Protein AF-A0A378ME51-F1 (afdb_monomer)

Structure (mmCIF, N/CA/C/O backbone):
data_AF-A0A378ME51-F1
#
_entry.id   AF-A0A378ME51-F1
#
loop_
_atom_site.group_PDB
_atom_site.id
_atom_site.type_symbol
_atom_site.label_atom_id
_atom_site.label_alt_id
_atom_site.label_comp_id
_atom_site.label_asym_id
_atom_site.label_entity_id
_atom_site.label_seq_id
_atom_site.pdbx_PDB_ins_code
_atom_site.Cartn_x
_atom_site.Cartn_y
_atom_site.Cartn_z
_atom_site.occupancy
_atom_site.B_iso_or_equiv
_atom_site.auth_seq_id
_atom_site.auth_comp_id
_atom_site.auth_asym_id
_atom_site.auth_atom_id
_atom_site.pdbx_PDB_model_num
ATOM 1 N N . MET A 1 1 ? -15.180 2.556 -12.980 1.00 57.97 1 MET A N 1
ATOM 2 C CA . MET A 1 1 ? -14.544 1.246 -13.267 1.00 57.97 1 MET A CA 1
ATOM 3 C C . MET A 1 1 ? -14.976 0.154 -12.294 1.00 57.97 1 MET A C 1
ATOM 5 O O . MET A 1 1 ? -15.467 -0.864 -12.759 1.00 57.97 1 MET A O 1
ATOM 9 N N . LEU A 1 2 ? -14.910 0.365 -10.973 1.00 59.41 2 LEU A N 1
ATOM 10 C CA . LEU A 1 2 ? -15.306 -0.658 -9.986 1.00 59.41 2 LEU A CA 1
ATOM 11 C C . LEU A 1 2 ? -16.756 -1.167 -10.124 1.00 59.41 2 LEU A C 1
ATOM 13 O O . LEU A 1 2 ? -16.986 -2.357 -9.970 1.00 59.41 2 LEU A O 1
ATOM 17 N N . ILE A 1 3 ? -17.721 -0.312 -10.481 1.00 62.47 3 ILE A N 1
ATOM 18 C CA . ILE A 1 3 ? -19.149 -0.691 -10.575 1.00 62.47 3 ILE A CA 1
ATOM 19 C C . ILE A 1 3 ? -19.413 -1.730 -11.686 1.00 62.47 3 ILE A C 1
ATOM 21 O O . ILE A 1 3 ? -20.274 -2.590 -11.528 1.00 62.47 3 ILE A O 1
ATOM 25 N N . GLY A 1 4 ? -18.655 -1.684 -12.789 1.00 65.50 4 GLY A N 1
ATOM 26 C CA . GLY A 1 4 ? -18.768 -2.667 -13.874 1.00 65.50 4 GLY A CA 1
ATOM 27 C C . GLY A 1 4 ? -18.134 -4.010 -13.510 1.00 65.50 4 GLY A C 1
ATOM 28 O O . GLY A 1 4 ? -18.732 -5.058 -13.731 1.00 65.50 4 GLY A O 1
ATOM 29 N N . PHE A 1 5 ? -16.963 -3.975 -12.868 1.00 65.06 5 PHE A N 1
ATOM 30 C CA . PHE A 1 5 ? -16.269 -5.183 -12.413 1.00 65.06 5 PHE A CA 1
ATOM 31 C C . PHE A 1 5 ? -16.963 -5.856 -11.226 1.00 65.06 5 PHE A C 1
ATOM 33 O O . PHE A 1 5 ? -16.914 -7.074 -11.124 1.00 65.06 5 PHE A O 1
ATOM 40 N N . ALA A 1 6 ? -17.681 -5.107 -10.385 1.00 62.84 6 ALA A N 1
ATOM 41 C CA . ALA A 1 6 ? -18.424 -5.655 -9.250 1.00 62.84 6 ALA A CA 1
ATOM 42 C C . ALA A 1 6 ? -19.514 -6.669 -9.650 1.00 62.84 6 ALA A C 1
ATOM 44 O O . ALA A 1 6 ? -19.909 -7.486 -8.823 1.00 62.84 6 ALA A O 1
ATOM 45 N N . LYS A 1 7 ? -19.992 -6.636 -10.903 1.00 70.50 7 LYS A N 1
ATOM 46 C CA . LYS A 1 7 ? -20.954 -7.614 -11.441 1.00 70.50 7 LYS A CA 1
ATOM 47 C C . LYS A 1 7 ? -20.296 -8.888 -11.984 1.00 70.50 7 LYS A C 1
ATOM 49 O O . LYS A 1 7 ? -20.989 -9.871 -12.220 1.00 70.50 7 LYS A O 1
ATOM 54 N N . LEU A 1 8 ? -18.980 -8.877 -12.197 1.00 75.69 8 LEU A N 1
ATOM 55 C CA . LEU A 1 8 ? -18.221 -10.025 -12.687 1.00 75.69 8 LEU A CA 1
ATOM 56 C C . LEU A 1 8 ? -17.714 -10.864 -11.510 1.00 75.69 8 LEU A C 1
ATOM 58 O O . LEU A 1 8 ? -17.431 -10.349 -10.425 1.00 75.69 8 LEU A O 1
ATOM 62 N N . SER A 1 9 ? -17.570 -12.174 -11.717 1.00 77.25 9 SER A N 1
ATOM 63 C CA . SER A 1 9 ? -16.944 -13.039 -10.716 1.00 77.25 9 SER A CA 1
ATOM 64 C C . SER A 1 9 ? -15.434 -12.777 -10.662 1.00 77.25 9 SER A C 1
ATOM 66 O O . SER A 1 9 ? -14.800 -12.482 -11.681 1.00 77.25 9 SER A O 1
ATOM 68 N N . ALA A 1 10 ? -14.837 -12.911 -9.472 1.00 78.31 10 ALA A N 1
ATOM 69 C CA . ALA A 1 10 ? -13.418 -12.620 -9.238 1.00 78.31 10 ALA A CA 1
ATOM 70 C C . ALA A 1 10 ? -12.471 -13.358 -10.209 1.00 78.31 10 ALA A C 1
ATOM 72 O O . ALA A 1 10 ? -11.416 -12.833 -10.561 1.00 78.31 10 ALA A O 1
ATOM 73 N N . ARG A 1 11 ? -12.882 -14.544 -10.686 1.00 81.12 11 ARG A N 1
ATOM 74 C CA . ARG A 1 11 ? -12.129 -15.387 -11.629 1.00 81.12 11 ARG A CA 1
ATOM 75 C C . ARG A 1 11 ? -11.917 -14.732 -12.996 1.00 81.12 11 ARG A C 1
ATOM 77 O O . ARG A 1 11 ? -10.876 -14.957 -13.596 1.00 81.12 11 ARG A O 1
ATOM 84 N N . TYR A 1 12 ? -12.861 -13.914 -13.463 1.00 82.25 12 TYR A N 1
ATOM 85 C CA . TYR A 1 12 ? -12.736 -13.174 -14.727 1.00 82.25 12 TYR A CA 1
ATOM 86 C C . TYR A 1 12 ? -12.297 -11.727 -14.495 1.00 82.25 12 TYR A C 1
ATOM 88 O O . TYR A 1 12 ? -11.511 -11.176 -15.260 1.00 82.25 12 TYR A O 1
ATOM 96 N N . ALA A 1 13 ? -12.754 -11.124 -13.399 1.00 83.75 13 ALA A N 1
ATOM 97 C CA . ALA A 1 13 ? -12.474 -9.736 -13.063 1.00 83.75 13 ALA A CA 1
ATOM 98 C C . ALA A 1 13 ? -10.968 -9.472 -12.830 1.00 83.75 13 ALA A C 1
ATOM 100 O O . ALA A 1 13 ? -10.444 -8.463 -13.301 1.00 83.75 13 ALA A O 1
ATOM 101 N N . MET A 1 14 ? -10.258 -10.390 -12.157 1.00 85.31 14 MET A N 1
ATOM 102 C CA . MET A 1 14 ? -8.828 -10.236 -11.849 1.00 85.31 14 MET A CA 1
ATOM 103 C C . MET A 1 14 ? -7.908 -10.332 -13.077 1.00 85.31 14 MET A C 1
ATOM 105 O O . MET A 1 14 ? -7.101 -9.417 -13.253 1.00 85.31 14 MET A O 1
ATOM 109 N N . PRO A 1 15 ? -8.011 -11.353 -13.955 1.00 86.12 15 PRO A N 1
ATOM 110 C CA . PRO A 1 15 ? -7.203 -11.404 -15.174 1.00 86.12 15 PRO A CA 1
ATOM 111 C C . PRO A 1 15 ? -7.397 -10.174 -16.060 1.00 86.12 15 PRO A C 1
ATOM 113 O O . PRO A 1 15 ? -6.420 -9.592 -16.522 1.00 86.12 15 PRO A O 1
ATOM 116 N N . ILE A 1 16 ? -8.642 -9.721 -16.231 1.00 84.12 16 ILE A N 1
ATOM 117 C CA . ILE A 1 16 ? -8.943 -8.530 -17.032 1.00 84.12 16 ILE A CA 1
ATOM 118 C C . ILE A 1 16 ? -8.293 -7.286 -16.409 1.00 84.12 16 ILE A C 1
ATOM 120 O O . ILE A 1 16 ? -7.682 -6.495 -17.124 1.00 84.12 16 ILE A O 1
ATOM 124 N N . ALA A 1 17 ? -8.362 -7.118 -15.084 1.00 84.31 17 ALA A N 1
ATOM 125 C CA . ALA A 1 17 ? -7.703 -6.004 -14.404 1.00 84.31 17 ALA A CA 1
ATOM 126 C C . ALA A 1 17 ? -6.177 -6.025 -14.601 1.00 84.31 17 ALA A C 1
ATOM 128 O O . ALA A 1 17 ? -5.580 -4.976 -14.843 1.00 84.31 17 ALA A O 1
ATOM 129 N N . ILE A 1 18 ? -5.550 -7.205 -14.528 1.00 85.12 18 ILE A N 1
ATOM 130 C CA . ILE A 1 18 ? -4.108 -7.367 -14.764 1.00 85.12 18 ILE A CA 1
ATOM 131 C C . ILE A 1 18 ? -3.762 -6.982 -16.202 1.00 85.12 18 ILE A C 1
ATOM 133 O O . ILE A 1 18 ? -2.845 -6.192 -16.404 1.00 85.12 18 ILE A O 1
ATOM 137 N N . VAL A 1 19 ? -4.516 -7.469 -17.192 1.00 85.75 19 VAL A N 1
ATOM 138 C CA . VAL A 1 19 ? -4.307 -7.117 -18.606 1.00 85.75 19 VAL A CA 1
ATOM 139 C C . VAL A 1 19 ? -4.421 -5.607 -18.813 1.00 85.75 19 VAL A C 1
ATOM 141 O O . VAL A 1 19 ? -3.551 -5.019 -19.448 1.00 85.75 19 VAL A O 1
ATOM 144 N N . ILE A 1 20 ? -5.422 -4.955 -18.215 1.00 84.00 20 ILE A N 1
ATOM 145 C CA . ILE A 1 20 ? -5.571 -3.493 -18.272 1.00 84.00 20 ILE A CA 1
ATOM 146 C C . ILE A 1 20 ? -4.335 -2.787 -17.691 1.00 84.00 20 ILE A C 1
ATOM 148 O O . ILE A 1 20 ? -3.822 -1.855 -18.307 1.00 84.00 20 ILE A O 1
ATOM 152 N N . GLY A 1 21 ? -3.826 -3.237 -16.540 1.00 80.62 21 GLY A N 1
ATOM 153 C CA . GLY A 1 21 ? -2.619 -2.677 -15.923 1.00 80.62 21 GLY A CA 1
ATOM 154 C C . GLY A 1 21 ? -1.348 -2.890 -16.756 1.00 80.62 21 GLY A C 1
ATOM 155 O O . GLY A 1 21 ? -0.506 -1.996 -16.838 1.00 80.62 21 GLY A O 1
ATOM 156 N N . LEU A 1 22 ? -1.223 -4.040 -17.425 1.00 81.62 22 LEU A N 1
ATOM 157 C CA . LEU A 1 22 ? -0.107 -4.336 -18.328 1.00 81.62 22 LEU A CA 1
ATOM 158 C C . LEU A 1 22 ? -0.145 -3.457 -19.580 1.00 81.62 22 LEU A C 1
ATOM 160 O O . LEU A 1 22 ? 0.875 -2.870 -19.940 1.00 81.62 22 LEU A O 1
ATOM 164 N N . VAL A 1 23 ? -1.321 -3.338 -20.201 1.00 80.62 23 VAL A N 1
ATOM 165 C CA . VAL A 1 23 ? -1.552 -2.532 -21.407 1.00 80.62 23 VAL A CA 1
ATOM 166 C C . VAL A 1 23 ? -1.363 -1.040 -21.114 1.00 80.62 23 VAL A C 1
ATOM 168 O O . VAL A 1 23 ? -0.769 -0.331 -21.924 1.00 80.62 23 VAL A O 1
ATOM 171 N N . ALA A 1 24 ? -1.751 -0.570 -19.923 1.00 75.69 24 ALA A N 1
ATOM 172 C CA . ALA A 1 24 ? -1.520 0.808 -19.486 1.00 75.69 24 ALA A CA 1
ATOM 173 C C . ALA A 1 24 ? -0.034 1.221 -19.536 1.00 75.69 24 ALA A C 1
ATOM 175 O O . ALA A 1 24 ? 0.270 2.378 -19.813 1.00 75.69 24 ALA A O 1
ATOM 176 N N . GLY A 1 25 ? 0.895 0.278 -19.330 1.00 69.25 25 GLY A N 1
ATOM 177 C CA . GLY A 1 25 ? 2.338 0.533 -19.382 1.00 69.25 25 GLY A CA 1
ATOM 178 C C . GLY A 1 25 ? 2.915 0.779 -20.784 1.00 69.25 25 GLY A C 1
ATOM 179 O O . GLY A 1 25 ? 4.055 1.236 -20.886 1.00 69.25 25 GLY A O 1
ATOM 180 N N . TYR A 1 26 ? 2.154 0.503 -21.849 1.00 71.25 26 TYR A N 1
ATOM 181 C CA . TYR A 1 26 ? 2.555 0.766 -23.238 1.00 71.25 26 TYR A CA 1
ATOM 182 C C . TYR A 1 26 ? 2.154 2.158 -23.738 1.00 71.25 26 TYR A C 1
ATOM 184 O O . TYR A 1 26 ? 2.680 2.615 -24.754 1.00 71.25 26 TYR A O 1
ATOM 192 N N . PHE A 1 27 ? 1.235 2.839 -23.051 1.00 69.25 27 PHE A N 1
ATOM 193 C CA . PHE A 1 27 ? 0.773 4.159 -23.464 1.00 69.25 27 PHE A CA 1
ATOM 194 C C . PHE A 1 27 ? 1.738 5.247 -22.991 1.00 69.25 27 PHE A C 1
ATOM 196 O O . PHE A 1 27 ? 1.713 5.671 -21.837 1.00 69.25 27 PHE A O 1
ATOM 203 N N . ASN A 1 28 ? 2.562 5.734 -23.920 1.00 57.66 28 ASN A N 1
ATOM 204 C CA . ASN A 1 28 ? 3.527 6.807 -23.672 1.00 57.66 28 ASN A CA 1
ATOM 205 C C . ASN A 1 28 ? 2.869 8.188 -23.471 1.00 57.66 28 ASN A C 1
ATOM 207 O O . ASN A 1 28 ? 3.489 9.076 -22.903 1.00 57.66 28 ASN A O 1
ATOM 211 N N . GLN A 1 29 ? 1.614 8.389 -23.902 1.00 52.59 29 GLN A N 1
ATOM 212 C CA . GLN A 1 29 ? 0.910 9.676 -23.756 1.00 52.59 29 GLN A CA 1
ATOM 213 C C . GLN A 1 29 ? 0.281 9.911 -22.366 1.00 52.59 29 GLN A C 1
ATOM 215 O O . GLN A 1 29 ? -0.320 10.958 -22.142 1.00 52.59 29 GLN A O 1
ATOM 220 N N . ILE A 1 30 ? 0.405 8.967 -21.424 1.00 52.28 30 ILE A N 1
ATOM 221 C CA . ILE A 1 30 ? -0.129 9.083 -20.052 1.00 52.28 30 ILE A CA 1
ATOM 222 C C . ILE A 1 30 ? 1.008 9.396 -19.064 1.00 52.28 30 ILE A C 1
ATOM 224 O O . ILE A 1 30 ? 1.033 8.909 -17.931 1.00 52.28 30 ILE A O 1
ATOM 228 N N . ASP A 1 31 ? 1.985 10.196 -19.486 1.00 48.25 31 ASP A N 1
ATOM 229 C CA . ASP A 1 31 ? 2.989 10.726 -18.569 1.00 48.25 31 ASP A CA 1
ATOM 230 C C . ASP A 1 31 ? 2.366 11.863 -17.749 1.00 48.25 31 ASP A C 1
ATOM 232 O O . ASP A 1 31 ? 2.018 12.927 -18.256 1.00 48.25 31 ASP A O 1
ATOM 236 N N . GLY A 1 32 ? 2.167 11.611 -16.452 1.00 53.41 32 GLY A N 1
ATOM 237 C CA . GLY A 1 32 ? 1.839 12.628 -15.445 1.00 53.41 32 GLY A CA 1
ATOM 238 C C . GLY A 1 32 ? 0.444 13.267 -15.514 1.00 53.41 32 GLY A C 1
ATOM 239 O O . GLY A 1 32 ? -0.021 13.769 -14.490 1.00 53.41 32 GLY A O 1
ATOM 240 N N . TYR A 1 33 ? -0.264 13.213 -16.646 1.00 49.09 33 TYR A N 1
ATOM 241 C CA . TYR A 1 33 ? -1.596 13.806 -16.778 1.00 49.09 33 TYR A CA 1
ATOM 242 C C . TYR A 1 33 ? -2.609 13.017 -15.925 1.00 49.09 33 TYR A C 1
ATOM 244 O O . TYR A 1 33 ? -2.897 11.843 -16.171 1.00 49.09 33 TYR A O 1
ATOM 252 N N . LEU A 1 34 ? -3.096 13.649 -14.851 1.00 52.53 34 LEU A N 1
ATOM 253 C CA . LEU A 1 34 ? -4.093 13.125 -13.900 1.00 52.53 34 LEU A CA 1
ATOM 254 C C . LEU A 1 34 ? -3.718 11.837 -13.131 1.00 52.53 34 LEU A C 1
ATOM 256 O O . LEU A 1 34 ? -4.582 11.235 -12.499 1.00 52.53 34 LEU A O 1
ATOM 260 N N . SER A 1 35 ? -2.450 11.399 -13.127 1.00 63.34 35 SER A N 1
ATOM 261 C CA . SER A 1 35 ? -2.029 10.125 -12.496 1.00 63.34 35 SER A CA 1
ATOM 262 C C . SER A 1 35 ? -2.815 8.886 -12.977 1.00 63.34 35 SER A C 1
ATOM 264 O O . SER A 1 35 ? -2.848 7.870 -12.283 1.00 63.34 35 SER A O 1
ATOM 266 N N . LEU A 1 36 ? -3.416 8.937 -14.172 1.00 65.75 36 LEU A N 1
ATOM 267 C CA . LEU A 1 36 ? -4.279 7.867 -14.690 1.00 65.75 36 LEU A CA 1
ATOM 268 C C . LEU A 1 36 ? -3.531 6.545 -14.875 1.00 65.75 36 LEU A C 1
ATOM 270 O O . LEU A 1 36 ? -4.057 5.491 -14.522 1.00 65.75 36 LEU A O 1
ATOM 274 N N . SER A 1 37 ? -2.280 6.604 -15.344 1.00 69.56 37 SER A N 1
ATOM 275 C CA . SER A 1 37 ? -1.406 5.429 -15.474 1.00 69.56 37 SER A CA 1
ATOM 276 C C . SER A 1 37 ? -1.314 4.660 -14.149 1.00 69.56 37 SER A C 1
ATOM 278 O O . SER A 1 37 ? -1.564 3.455 -14.092 1.00 69.56 37 SER A O 1
ATOM 280 N N . ARG A 1 38 ? -1.132 5.388 -13.039 1.00 73.62 38 ARG A N 1
ATOM 281 C CA . ARG A 1 38 ? -1.097 4.820 -11.688 1.00 73.62 38 ARG A CA 1
ATOM 282 C C . ARG A 1 38 ? -2.422 4.145 -11.326 1.00 73.62 38 ARG A C 1
ATOM 284 O O . ARG A 1 38 ? -2.422 3.047 -10.778 1.00 73.62 38 ARG A O 1
ATOM 291 N N . THR A 1 39 ? -3.555 4.769 -11.642 1.00 79.25 39 THR A N 1
ATOM 292 C CA . THR A 1 39 ? -4.877 4.198 -11.354 1.00 79.25 39 THR A CA 1
ATOM 293 C C . THR A 1 39 ? -5.070 2.846 -12.032 1.00 79.25 39 THR A C 1
ATOM 295 O O . THR A 1 39 ? -5.525 1.914 -11.376 1.00 79.25 39 THR A O 1
ATOM 298 N N . PHE A 1 40 ? -4.687 2.712 -13.304 1.00 81.06 40 PHE A N 1
ATOM 299 C CA . PHE A 1 40 ? -4.797 1.450 -14.040 1.00 81.06 40 PHE A CA 1
ATOM 300 C C . PHE A 1 40 ? -3.816 0.392 -13.544 1.00 81.06 40 PHE A C 1
ATOM 302 O O . PHE A 1 40 ? -4.213 -0.748 -13.310 1.00 81.06 40 PHE A O 1
ATOM 309 N N . VAL A 1 41 ? -2.556 0.772 -13.319 1.00 80.31 41 VAL A N 1
ATOM 310 C CA . VAL A 1 41 ? -1.517 -0.152 -12.846 1.00 80.31 41 VAL A CA 1
ATOM 311 C C . VAL A 1 41 ? -1.847 -0.700 -11.458 1.00 80.31 41 VAL A C 1
ATOM 313 O O . VAL A 1 41 ? -1.593 -1.875 -11.198 1.00 80.31 41 VAL A O 1
ATOM 316 N N . PHE A 1 42 ? -2.442 0.102 -10.570 1.00 83.19 42 PHE A N 1
ATOM 317 C CA . PHE A 1 42 ? -2.820 -0.357 -9.231 1.00 83.19 42 PHE A CA 1
ATOM 318 C C . PHE A 1 42 ? -4.254 -0.902 -9.131 1.00 83.19 42 PHE A C 1
ATOM 320 O O . PHE A 1 42 ? -4.622 -1.465 -8.098 1.00 83.19 42 PHE A O 1
ATOM 327 N N . PHE A 1 43 ? -5.060 -0.801 -10.193 1.00 84.69 43 PHE A N 1
ATOM 328 C CA . PHE A 1 43 ? -6.442 -1.290 -10.222 1.00 84.69 43 PHE A CA 1
ATOM 329 C C . PHE A 1 43 ? -6.604 -2.761 -9.788 1.00 84.69 43 PHE A C 1
ATOM 331 O O . PHE A 1 43 ? -7.512 -3.024 -8.992 1.00 84.69 43 PHE A O 1
ATOM 338 N N . PRO A 1 44 ? -5.733 -3.712 -10.197 1.00 85.31 44 PRO A N 1
ATOM 339 C CA . PRO A 1 44 ? -5.824 -5.103 -9.747 1.00 85.31 44 PRO A CA 1
ATOM 340 C C . PRO A 1 44 ? -5.772 -5.251 -8.224 1.00 85.31 44 PRO A C 1
ATOM 342 O O . PRO A 1 44 ? -6.473 -6.088 -7.665 1.00 85.31 44 PRO A O 1
ATOM 345 N N . PHE A 1 45 ? -4.988 -4.418 -7.532 1.00 87.38 45 PHE A N 1
ATOM 346 C CA . PHE A 1 45 ? -4.881 -4.464 -6.072 1.00 87.38 45 PHE A CA 1
ATOM 347 C C . PHE A 1 45 ? -6.137 -3.923 -5.391 1.00 87.38 45 PHE A C 1
ATOM 349 O O . PHE A 1 45 ? -6.612 -4.514 -4.422 1.00 87.38 45 PHE A O 1
ATOM 356 N N . PHE A 1 46 ? -6.712 -2.835 -5.915 1.00 85.19 46 PHE A N 1
ATOM 357 C CA . PHE A 1 46 ? -7.987 -2.310 -5.420 1.00 85.19 46 PHE A CA 1
ATOM 358 C C . PHE A 1 46 ? -9.114 -3.329 -5.594 1.00 85.19 46 PHE A C 1
ATOM 360 O O . PHE A 1 46 ? -9.921 -3.528 -4.686 1.00 85.19 46 PHE A O 1
ATOM 367 N N . LEU A 1 47 ? -9.145 -4.002 -6.744 1.00 85.56 47 LEU A N 1
ATOM 368 C CA . LEU A 1 47 ? -10.142 -5.019 -7.044 1.00 85.56 47 LEU A CA 1
ATOM 369 C C . LEU A 1 47 ? -9.951 -6.281 -6.191 1.00 85.56 47 LEU A C 1
ATOM 371 O O . LEU A 1 47 ? -10.924 -6.806 -5.653 1.00 85.56 47 LEU A O 1
ATOM 375 N N . ALA A 1 48 ? -8.711 -6.729 -5.988 1.00 87.06 48 ALA A N 1
ATOM 376 C CA . ALA A 1 48 ? -8.411 -7.820 -5.065 1.00 87.06 48 ALA A CA 1
ATOM 377 C C . ALA A 1 48 ? -8.872 -7.483 -3.639 1.00 87.06 48 ALA A C 1
ATOM 379 O O . ALA A 1 48 ? -9.545 -8.289 -3.001 1.00 87.06 48 ALA A O 1
ATOM 380 N N . GLY A 1 49 ? -8.596 -6.261 -3.171 1.00 84.75 49 GLY A N 1
ATOM 381 C CA . GLY A 1 49 ? -9.093 -5.744 -1.894 1.00 84.75 49 GLY A CA 1
ATOM 382 C C . GLY A 1 49 ? -10.619 -5.758 -1.773 1.00 84.75 49 GLY A C 1
ATOM 383 O O . GLY A 1 49 ? -11.136 -6.052 -0.699 1.00 84.75 49 GLY A O 1
ATOM 384 N N . PHE A 1 50 ? -11.339 -5.492 -2.866 1.00 84.94 50 PHE A N 1
ATOM 385 C CA . PHE A 1 50 ? -12.804 -5.524 -2.906 1.00 84.94 50 PHE A CA 1
ATOM 386 C C . PHE A 1 50 ? -13.380 -6.942 -2.756 1.00 84.94 50 PHE A C 1
ATOM 388 O O . PHE A 1 50 ? -14.380 -7.122 -2.064 1.00 84.94 50 PHE A O 1
ATOM 395 N N . TYR A 1 51 ? -12.750 -7.954 -3.361 1.00 85.31 51 TYR A N 1
ATOM 396 C CA . TYR A 1 51 ? -13.197 -9.350 -3.248 1.00 85.31 51 TYR A CA 1
ATOM 397 C C . TYR A 1 51 ? -12.716 -10.060 -1.971 1.00 85.31 51 TYR A C 1
ATOM 399 O O . TYR A 1 51 ? -13.241 -11.123 -1.628 1.00 85.31 51 TYR A O 1
ATOM 407 N N . LEU A 1 52 ? -11.735 -9.506 -1.252 1.00 84.94 52 LEU A N 1
ATOM 408 C CA . LEU A 1 52 ? -11.231 -10.091 -0.011 1.00 84.94 52 LEU A CA 1
ATOM 409 C C . LEU A 1 52 ? -12.296 -10.061 1.095 1.00 84.94 52 LEU A C 1
ATOM 411 O O . LEU A 1 52 ? -12.652 -9.022 1.647 1.00 84.94 52 LEU A O 1
ATOM 415 N N . THR A 1 53 ? -12.766 -11.246 1.478 1.00 83.62 53 THR A N 1
ATOM 416 C CA . THR A 1 53 ? -13.686 -11.426 2.612 1.00 83.62 53 THR A CA 1
ATOM 417 C C . THR A 1 53 ? -12.944 -11.695 3.926 1.00 83.62 53 THR A C 1
ATOM 419 O O . THR A 1 53 ? -11.781 -12.102 3.940 1.00 83.62 53 THR A O 1
ATOM 422 N N . LYS A 1 54 ? -13.642 -11.545 5.063 1.00 81.25 54 LYS A N 1
ATOM 423 C CA . LYS A 1 54 ? -13.097 -11.818 6.411 1.00 81.25 54 LYS A CA 1
ATOM 424 C C . LYS A 1 54 ? -12.481 -13.216 6.560 1.00 81.25 54 LYS A C 1
ATOM 426 O O . LYS A 1 54 ? -11.536 -13.362 7.328 1.00 81.25 54 LYS A O 1
ATOM 431 N N . GLN A 1 55 ? -12.994 -14.217 5.842 1.00 83.44 55 GLN A N 1
ATOM 432 C CA . GLN A 1 55 ? -12.475 -15.589 5.874 1.00 83.44 55 GLN A CA 1
ATOM 433 C C . GLN A 1 55 ? -11.031 -15.657 5.352 1.00 83.44 55 GLN A C 1
ATOM 435 O O . GLN A 1 55 ? -10.180 -16.267 5.990 1.00 83.44 55 GLN A O 1
ATOM 440 N N . HIS A 1 56 ? -10.705 -14.935 4.275 1.00 84.81 56 HIS A N 1
ATOM 441 C CA . HIS A 1 56 ? -9.342 -14.871 3.732 1.00 84.81 56 HIS A CA 1
ATOM 442 C C . HIS A 1 56 ? -8.337 -14.311 4.751 1.00 84.81 56 HIS A C 1
ATOM 444 O O . HIS A 1 56 ? -7.239 -14.841 4.916 1.00 84.81 56 HIS A O 1
ATOM 450 N N . PHE A 1 57 ? -8.740 -13.292 5.516 1.00 84.00 57 PHE A N 1
ATOM 451 C CA . PHE A 1 57 ? -7.908 -12.742 6.589 1.00 84.00 57 PHE A CA 1
ATOM 452 C C . PHE A 1 57 ? -7.705 -13.717 7.755 1.00 84.00 57 PHE A C 1
ATOM 454 O O . PHE A 1 57 ? -6.705 -13.616 8.461 1.00 84.00 57 PHE A O 1
ATOM 461 N N . GLN A 1 58 ? -8.618 -14.666 7.983 1.00 83.94 58 GLN A N 1
ATOM 462 C CA . GLN A 1 58 ? -8.416 -15.694 9.006 1.00 83.94 58 GLN A CA 1
ATOM 463 C C . GLN A 1 58 ? -7.300 -16.664 8.601 1.00 83.94 58 GLN A C 1
ATOM 465 O O . GLN A 1 58 ? -6.446 -16.958 9.437 1.00 83.94 58 GLN A O 1
ATOM 470 N N . TYR A 1 59 ? -7.246 -17.073 7.329 1.00 84.69 59 TYR A N 1
ATOM 471 C CA . TYR A 1 59 ? -6.164 -17.915 6.804 1.00 84.69 59 TYR A CA 1
ATOM 472 C C . TYR A 1 59 ? -4.795 -17.228 6.888 1.00 84.69 59 TYR A C 1
ATOM 474 O O . TYR A 1 59 ? -3.819 -17.841 7.329 1.00 84.69 59 TYR A O 1
ATOM 482 N N . LEU A 1 60 ? -4.739 -15.933 6.558 1.00 85.50 60 LEU A N 1
ATOM 483 C CA . LEU A 1 60 ? -3.509 -15.135 6.623 1.00 85.50 60 LEU A CA 1
ATOM 484 C C . LEU A 1 60 ? -2.977 -14.937 8.047 1.00 85.50 60 LEU A C 1
ATOM 486 O O . LEU A 1 60 ? -1.814 -14.605 8.215 1.00 85.50 60 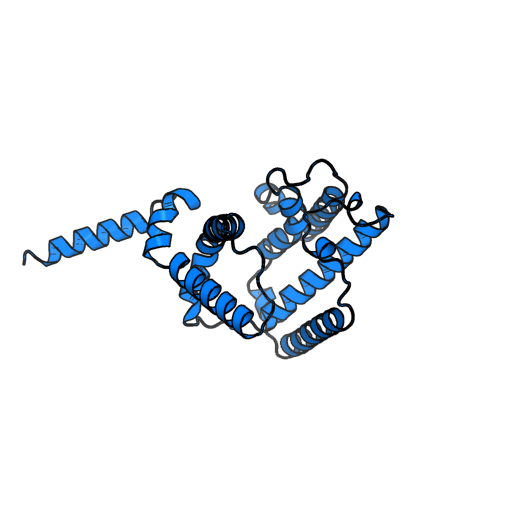LEU A O 1
ATOM 490 N N . GLN A 1 61 ? -3.785 -15.156 9.084 1.00 84.00 61 GLN A N 1
ATOM 491 C CA . GLN A 1 61 ? -3.387 -14.914 10.476 1.00 84.00 61 GLN A CA 1
ATOM 492 C C . GLN A 1 61 ? -3.035 -16.186 11.258 1.00 84.00 61 GLN A C 1
ATOM 494 O O . GLN A 1 61 ? -2.864 -16.138 12.482 1.00 84.00 61 GLN A O 1
ATOM 499 N N . THR A 1 62 ? -2.920 -17.323 10.573 1.00 88.62 62 THR A N 1
ATOM 500 C CA . THR A 1 62 ? -2.443 -18.577 11.169 1.00 88.62 62 THR A CA 1
ATOM 501 C C . THR A 1 62 ? -0.962 -18.481 11.559 1.00 88.62 62 THR A C 1
ATOM 503 O O . THR A 1 62 ? -0.214 -17.655 11.034 1.00 88.62 62 THR A O 1
ATOM 506 N N . LYS A 1 63 ? -0.502 -19.328 12.495 1.00 89.00 63 LYS A N 1
ATOM 507 C CA . LYS A 1 63 ? 0.923 -19.368 12.888 1.00 89.00 63 LYS A CA 1
ATOM 508 C C . LYS A 1 63 ? 1.830 -19.637 11.683 1.00 89.00 63 LYS A C 1
ATOM 510 O O . LYS A 1 63 ? 2.857 -18.985 11.541 1.00 89.00 63 LYS A O 1
ATOM 515 N N . LEU A 1 64 ? 1.417 -20.551 10.806 1.00 91.19 64 LEU A N 1
ATOM 516 C CA . LEU A 1 64 ? 2.138 -20.887 9.581 1.00 91.19 64 LEU A CA 1
ATOM 517 C C . LEU A 1 64 ? 2.209 -19.686 8.627 1.00 91.19 64 LEU A C 1
ATOM 519 O O . LEU A 1 64 ? 3.293 -19.352 8.162 1.00 91.19 64 LEU A O 1
ATOM 523 N N . ALA A 1 65 ? 1.097 -18.975 8.410 1.00 90.88 65 ALA A N 1
ATOM 524 C CA . ALA A 1 65 ? 1.091 -17.776 7.573 1.00 90.88 65 ALA A CA 1
ATOM 525 C C . ALA A 1 65 ? 1.998 -16.659 8.115 1.00 90.88 65 ALA A C 1
ATOM 527 O O . ALA A 1 65 ? 2.617 -15.957 7.325 1.00 90.88 65 ALA A O 1
ATOM 528 N N . LYS A 1 66 ? 2.144 -16.528 9.441 1.00 91.88 66 LYS A N 1
ATOM 529 C CA . LYS A 1 66 ? 3.102 -15.589 10.052 1.00 91.88 66 LYS A CA 1
ATOM 530 C C . LYS A 1 66 ? 4.553 -15.982 9.800 1.00 91.88 66 LYS A C 1
ATOM 532 O O . LYS A 1 66 ? 5.359 -15.113 9.495 1.00 91.88 66 LYS A O 1
ATOM 537 N N . TRP A 1 67 ? 4.895 -17.266 9.903 1.00 94.12 67 TRP A N 1
ATOM 538 C CA . TRP A 1 67 ? 6.247 -17.737 9.583 1.00 94.12 67 TRP A CA 1
ATOM 539 C C . TRP A 1 67 ? 6.580 -17.541 8.104 1.00 94.12 67 TRP A C 1
ATOM 541 O O . TRP A 1 67 ? 7.639 -17.005 7.786 1.00 94.12 67 TRP A O 1
ATOM 551 N N . ILE A 1 68 ? 5.649 -17.884 7.208 1.00 93.94 68 ILE A N 1
ATOM 552 C CA . ILE A 1 68 ? 5.796 -17.608 5.773 1.00 93.94 68 ILE A CA 1
ATOM 553 C C . ILE A 1 68 ? 5.919 -16.101 5.536 1.00 93.94 68 ILE A C 1
ATOM 555 O O . ILE A 1 68 ? 6.821 -15.666 4.829 1.00 93.94 68 ILE A O 1
ATOM 559 N N . GLY A 1 69 ? 5.061 -15.293 6.161 1.00 92.94 69 GLY A N 1
ATOM 560 C CA . GLY A 1 69 ? 5.097 -13.838 6.060 1.00 92.94 69 GLY A CA 1
ATOM 561 C C . GLY A 1 69 ? 6.429 -13.246 6.525 1.00 92.94 69 GLY A C 1
ATOM 562 O O . GLY A 1 69 ? 6.978 -12.390 5.839 1.00 92.94 69 GLY A O 1
ATOM 563 N N . ALA A 1 70 ? 6.983 -13.728 7.643 1.00 94.31 70 ALA A N 1
ATOM 564 C CA . ALA A 1 70 ? 8.313 -13.334 8.111 1.00 94.31 70 ALA A CA 1
ATOM 565 C C . ALA A 1 70 ? 9.385 -13.685 7.076 1.00 94.31 70 ALA A C 1
ATOM 567 O O . ALA A 1 70 ? 10.187 -12.826 6.722 1.00 94.31 70 ALA A O 1
ATOM 568 N N . GLY A 1 71 ? 9.367 -14.918 6.559 1.00 95.75 71 GLY A N 1
ATOM 569 C CA . GLY A 1 71 ? 10.307 -15.370 5.534 1.00 95.75 71 GLY A CA 1
ATOM 570 C C . GLY A 1 71 ? 10.245 -14.516 4.268 1.00 95.75 71 GLY A C 1
ATOM 571 O O . GLY A 1 71 ? 11.282 -14.100 3.763 1.00 95.75 71 GLY A O 1
ATOM 572 N N . VAL A 1 72 ? 9.039 -14.177 3.802 1.00 94.75 72 VAL A N 1
ATOM 573 C CA . VAL A 1 72 ? 8.829 -13.287 2.649 1.00 94.75 72 VAL A CA 1
ATOM 574 C C . VAL A 1 72 ? 9.386 -11.889 2.920 1.00 94.75 72 VAL A C 1
ATOM 576 O O . VAL A 1 72 ? 10.106 -11.356 2.082 1.00 94.75 72 VAL A O 1
ATOM 579 N N . ILE A 1 73 ? 9.098 -11.297 4.084 1.00 94.00 73 ILE A N 1
ATOM 580 C CA . ILE A 1 73 ? 9.616 -9.967 4.443 1.00 94.00 73 ILE A CA 1
ATOM 581 C C . ILE A 1 73 ? 11.146 -9.982 4.493 1.00 94.00 73 ILE A C 1
ATOM 583 O O . ILE A 1 73 ? 11.774 -9.107 3.903 1.00 94.00 73 ILE A O 1
ATOM 587 N N . ILE A 1 74 ? 11.744 -10.982 5.146 1.00 95.12 74 ILE A N 1
ATOM 588 C CA . ILE A 1 74 ? 13.202 -11.131 5.231 1.00 95.12 74 ILE A CA 1
ATOM 589 C C . ILE A 1 74 ? 13.796 -11.277 3.830 1.00 95.12 74 ILE A C 1
ATOM 591 O O . ILE A 1 74 ? 14.710 -10.537 3.490 1.00 95.12 74 ILE A O 1
ATOM 595 N N . ALA A 1 75 ? 13.242 -12.156 2.990 1.00 93.69 75 ALA A N 1
ATOM 596 C CA . ALA A 1 75 ? 13.726 -12.369 1.630 1.00 93.69 75 ALA A CA 1
ATOM 597 C C . ALA A 1 75 ? 13.688 -11.083 0.792 1.00 93.69 75 ALA A C 1
ATOM 599 O O . ALA A 1 75 ? 14.652 -10.771 0.097 1.00 93.69 75 ALA A O 1
ATOM 600 N N . ILE A 1 76 ? 12.604 -10.308 0.889 1.00 90.81 76 ILE A N 1
ATOM 601 C CA . ILE A 1 76 ? 12.462 -9.040 0.165 1.00 90.81 76 ILE A CA 1
ATOM 602 C C . ILE A 1 76 ? 13.466 -8.004 0.673 1.00 90.81 76 ILE A C 1
ATOM 604 O O . ILE A 1 76 ? 14.128 -7.354 -0.132 1.00 90.81 76 ILE A O 1
ATOM 608 N N . VAL A 1 77 ? 13.620 -7.864 1.992 1.00 90.31 77 VAL A N 1
ATOM 609 C CA . VAL A 1 77 ? 14.588 -6.929 2.582 1.00 90.31 77 VAL A CA 1
ATOM 610 C C . VAL A 1 77 ? 16.017 -7.311 2.194 1.00 90.31 77 VAL A C 1
ATOM 612 O O . VAL A 1 77 ? 16.771 -6.456 1.734 1.00 90.31 77 VAL A O 1
ATOM 615 N N . SER A 1 78 ? 16.380 -8.591 2.298 1.00 91.25 78 SER A N 1
ATOM 616 C CA . SER A 1 78 ? 17.686 -9.099 1.870 1.00 91.25 78 SER A CA 1
ATOM 617 C C . SER A 1 78 ? 17.933 -8.862 0.380 1.00 91.25 78 SER A C 1
ATOM 619 O O . SER A 1 78 ? 19.026 -8.446 0.005 1.00 91.25 78 SER A O 1
ATOM 621 N N . PHE A 1 79 ? 16.920 -9.065 -0.469 1.00 88.94 79 PHE A N 1
ATOM 622 C CA . PHE A 1 79 ? 17.019 -8.807 -1.904 1.00 88.94 79 PHE A CA 1
ATOM 623 C C . PHE A 1 79 ? 17.287 -7.328 -2.213 1.00 88.94 79 PHE A C 1
ATOM 625 O O . PHE A 1 79 ? 18.146 -7.034 -3.042 1.00 88.94 79 PHE A O 1
ATOM 632 N N . ILE A 1 80 ? 16.600 -6.410 -1.524 1.00 86.94 80 ILE A N 1
ATOM 633 C CA . ILE A 1 80 ? 16.789 -4.960 -1.686 1.00 86.94 80 ILE A CA 1
ATOM 634 C C . ILE A 1 80 ? 18.195 -4.540 -1.242 1.00 86.94 80 ILE A C 1
ATOM 636 O O . ILE A 1 80 ? 18.855 -3.787 -1.951 1.00 86.94 80 ILE A O 1
ATOM 640 N N . ILE A 1 81 ? 18.679 -5.055 -0.106 1.00 88.19 81 ILE A N 1
ATOM 641 C CA . ILE A 1 81 ? 20.030 -4.755 0.396 1.00 88.19 81 ILE A CA 1
ATOM 642 C C . ILE A 1 81 ? 21.104 -5.270 -0.573 1.00 88.19 81 ILE A C 1
ATOM 644 O O . ILE A 1 81 ? 22.095 -4.585 -0.808 1.00 88.19 81 ILE A O 1
ATOM 648 N N . ALA A 1 82 ? 20.902 -6.453 -1.159 1.00 90.06 82 ALA A N 1
ATOM 649 C CA . ALA A 1 82 ? 21.836 -7.034 -2.120 1.00 90.06 82 ALA A CA 1
ATOM 650 C C . ALA A 1 82 ? 21.858 -6.302 -3.477 1.00 90.06 82 ALA A C 1
ATOM 652 O O . ALA A 1 82 ? 22.853 -6.387 -4.193 1.00 90.06 82 ALA A O 1
ATOM 653 N N . HIS A 1 83 ? 20.792 -5.576 -3.836 1.00 85.44 83 HIS A N 1
ATOM 654 C CA . HIS A 1 83 ? 20.657 -4.908 -5.135 1.00 85.44 83 HIS A CA 1
ATOM 655 C C . HIS A 1 83 ? 20.315 -3.411 -4.979 1.00 85.44 83 HIS A C 1
ATOM 657 O O . HIS A 1 83 ? 19.218 -2.979 -5.342 1.00 85.44 83 HIS A O 1
ATOM 663 N N . PRO A 1 84 ? 21.253 -2.575 -4.497 1.00 77.38 84 PRO A N 1
ATOM 664 C CA . PRO A 1 84 ? 21.005 -1.146 -4.275 1.00 77.38 84 PRO A CA 1
ATOM 665 C C . PRO A 1 84 ? 20.789 -0.349 -5.573 1.00 77.38 84 PRO A C 1
ATOM 667 O O . PRO A 1 84 ? 20.233 0.741 -5.538 1.00 77.38 84 PRO A O 1
ATOM 670 N N . ALA A 1 85 ? 21.197 -0.891 -6.724 1.00 74.94 85 ALA A N 1
ATOM 671 C CA . ALA A 1 85 ? 21.027 -0.270 -8.039 1.00 74.94 85 ALA A CA 1
ATOM 672 C C . ALA A 1 85 ? 19.668 -0.581 -8.705 1.00 74.94 85 ALA A C 1
ATOM 674 O O . ALA A 1 85 ? 19.491 -0.321 -9.897 1.00 74.94 85 ALA A O 1
ATOM 675 N N . LEU A 1 86 ? 18.711 -1.174 -7.977 1.00 74.75 86 LEU A N 1
ATOM 676 C CA . LEU A 1 86 ? 17.381 -1.446 -8.519 1.00 74.75 86 LEU A CA 1
ATOM 677 C C . LEU A 1 86 ? 16.690 -0.151 -8.944 1.00 74.75 86 LEU A C 1
ATOM 679 O O . LEU A 1 86 ? 16.616 0.828 -8.206 1.00 74.75 86 LEU A O 1
ATOM 683 N N . ASN A 1 87 ? 16.129 -0.171 -10.148 1.00 74.00 87 ASN A N 1
ATOM 684 C CA . ASN A 1 87 ? 15.444 0.985 -10.693 1.00 74.00 87 ASN A CA 1
ATOM 685 C C . ASN A 1 87 ? 14.096 1.187 -9.981 1.00 74.00 87 ASN A C 1
ATOM 687 O O . ASN A 1 87 ? 13.129 0.461 -10.221 1.00 74.00 87 ASN A O 1
ATOM 691 N N . GLU A 1 88 ? 14.009 2.214 -9.138 1.00 71.50 88 GLU A N 1
ATOM 692 C CA . GLU A 1 88 ? 12.801 2.568 -8.378 1.00 71.50 88 GLU A CA 1
ATOM 693 C C . GLU A 1 88 ? 11.564 2.761 -9.274 1.00 71.50 88 GLU A C 1
ATOM 695 O O . GLU A 1 88 ? 10.429 2.490 -8.869 1.00 71.50 88 GLU A O 1
ATOM 700 N N . ASN A 1 89 ? 11.770 3.165 -10.535 1.00 70.25 89 ASN A N 1
ATOM 701 C CA . ASN A 1 89 ? 10.687 3.388 -11.492 1.00 70.25 89 ASN A CA 1
ATOM 702 C C . ASN A 1 89 ? 9.890 2.109 -11.805 1.00 70.25 89 ASN A C 1
ATOM 704 O O . ASN A 1 89 ? 8.736 2.203 -12.234 1.00 70.25 89 ASN A O 1
ATOM 708 N N . TRP A 1 90 ? 10.452 0.922 -11.549 1.00 72.50 90 TRP A N 1
ATOM 709 C CA . TRP A 1 90 ? 9.744 -0.351 -11.705 1.00 72.50 90 TRP A CA 1
ATOM 710 C C . TRP A 1 90 ? 8.554 -0.461 -10.744 1.00 72.50 90 TRP A C 1
ATOM 712 O O . TRP A 1 90 ? 7.483 -0.933 -11.135 1.00 72.50 90 TRP A O 1
ATOM 722 N N . PHE A 1 91 ? 8.713 0.043 -9.518 1.00 71.00 91 PHE A N 1
ATOM 723 C CA . PHE A 1 91 ? 7.721 -0.055 -8.445 1.00 71.00 91 PHE A CA 1
ATOM 724 C C . PHE A 1 91 ? 6.715 1.100 -8.448 1.00 71.00 91 PHE A C 1
ATOM 726 O O . PHE A 1 91 ? 5.576 0.930 -8.017 1.00 71.00 91 PHE A O 1
ATOM 733 N N . LEU A 1 92 ? 7.101 2.269 -8.971 1.00 65.25 92 LEU A N 1
ATOM 734 C CA . LEU A 1 92 ? 6.255 3.468 -8.958 1.00 65.25 92 LEU A CA 1
ATOM 735 C C . LEU A 1 92 ? 5.019 3.361 -9.862 1.00 65.25 92 LEU A C 1
ATOM 737 O O . LEU A 1 92 ? 4.029 4.064 -9.638 1.00 65.25 92 LEU A O 1
ATOM 741 N N . GLY A 1 93 ? 5.077 2.519 -10.902 1.00 60.81 93 GLY A N 1
ATOM 742 C CA . GLY A 1 93 ? 3.961 2.316 -11.833 1.00 60.81 93 GLY A CA 1
ATOM 743 C C . GLY A 1 93 ? 3.524 3.586 -12.572 1.00 60.81 93 GLY A C 1
ATOM 744 O O . GLY A 1 93 ? 2.413 3.638 -13.084 1.00 60.81 93 GLY A O 1
ATOM 745 N N . SER A 1 94 ? 4.365 4.625 -12.580 1.00 58.59 94 SER A N 1
ATOM 746 C CA . SER A 1 94 ? 4.036 5.958 -13.094 1.00 58.59 94 SER A CA 1
ATOM 747 C C . SER A 1 94 ? 4.743 6.312 -14.396 1.00 58.59 94 SER A C 1
ATOM 749 O O . SER A 1 94 ? 4.493 7.390 -14.919 1.00 58.59 94 SER A O 1
ATOM 751 N N . LYS A 1 95 ? 5.637 5.446 -14.885 1.00 61.78 95 LYS A N 1
ATOM 752 C CA . LYS A 1 95 ? 6.355 5.629 -16.149 1.00 61.78 95 LYS A CA 1
ATOM 753 C C . LYS A 1 95 ? 5.994 4.506 -17.138 1.00 61.78 95 LYS A C 1
ATOM 755 O O . LYS A 1 95 ? 5.850 3.357 -16.699 1.00 61.78 95 LYS A O 1
ATOM 760 N N . PRO A 1 96 ? 5.859 4.813 -18.439 1.00 62.22 96 PRO A N 1
ATOM 761 C CA . PRO A 1 96 ? 5.772 3.834 -19.519 1.00 62.22 96 PRO A CA 1
ATOM 762 C C . PRO A 1 96 ? 7.029 2.968 -19.618 1.00 62.22 96 PRO A C 1
ATOM 764 O O . PRO A 1 96 ? 8.122 3.420 -19.275 1.00 62.22 96 PRO A O 1
ATOM 767 N N . TYR A 1 97 ? 6.895 1.749 -20.151 1.00 64.12 97 TYR A N 1
ATOM 768 C CA . TYR A 1 97 ? 8.027 0.823 -20.313 1.00 64.12 97 TYR A CA 1
ATOM 769 C C . TYR A 1 97 ? 9.157 1.409 -21.167 1.00 64.12 97 TYR A C 1
ATOM 771 O O . TYR A 1 97 ? 10.320 1.121 -20.914 1.00 64.12 97 TYR A O 1
ATOM 779 N N . ALA A 1 98 ? 8.826 2.285 -22.119 1.00 58.72 98 ALA A N 1
ATOM 780 C CA . ALA A 1 98 ? 9.798 2.948 -22.984 1.00 58.72 98 ALA A CA 1
ATOM 781 C C . ALA A 1 98 ? 10.775 3.875 -22.236 1.00 58.72 98 ALA A C 1
ATOM 783 O O . ALA A 1 98 ? 11.844 4.161 -22.759 1.00 58.72 98 ALA A O 1
ATOM 784 N N . ASN A 1 99 ? 10.431 4.335 -21.027 1.00 63.50 99 ASN A N 1
ATOM 785 C CA . ASN A 1 99 ? 11.245 5.302 -20.284 1.00 63.50 99 ASN A CA 1
ATOM 786 C C . ASN A 1 99 ? 12.331 4.650 -19.412 1.00 63.50 99 ASN A C 1
ATOM 788 O O . ASN A 1 99 ? 13.145 5.363 -18.830 1.00 63.50 99 ASN A O 1
ATOM 792 N N . PHE A 1 100 ? 12.321 3.325 -19.243 1.00 66.38 100 PHE A N 1
ATOM 793 C CA . PHE A 1 100 ? 13.278 2.638 -18.364 1.00 66.38 100 PHE A CA 1
ATOM 794 C C . PHE A 1 100 ? 13.679 1.231 -18.829 1.00 66.38 100 PHE A C 1
ATOM 796 O O . PHE A 1 100 ? 14.386 0.540 -18.094 1.00 66.38 100 PHE A O 1
ATOM 803 N N . LEU A 1 101 ? 13.228 0.793 -20.009 1.00 67.12 101 LEU A N 1
ATOM 804 C CA . LEU A 1 101 ? 13.609 -0.476 -20.627 1.00 67.12 101 LEU A CA 1
ATOM 805 C C . LEU A 1 101 ? 13.847 -0.278 -22.124 1.00 67.12 101 LEU A C 1
ATOM 807 O O . LEU A 1 101 ? 12.959 0.201 -22.829 1.00 67.12 101 LEU A O 1
ATOM 811 N N . ASP A 1 102 ? 14.994 -0.750 -22.611 1.00 63.72 102 ASP A N 1
ATOM 812 C CA . ASP A 1 102 ? 15.302 -0.791 -24.047 1.00 63.72 102 ASP A CA 1
ATOM 813 C C . ASP A 1 102 ? 14.369 -1.755 -24.792 1.00 63.72 102 ASP A C 1
ATOM 815 O O . ASP A 1 102 ? 13.962 -1.511 -25.927 1.00 63.72 102 ASP A O 1
ATOM 819 N N . ASN A 1 103 ? 13.960 -2.839 -24.122 1.00 72.56 103 ASN A N 1
ATOM 820 C CA . ASN A 1 103 ? 13.010 -3.803 -24.658 1.00 72.56 103 ASN A CA 1
ATOM 821 C C . ASN A 1 103 ? 11.641 -3.706 -23.965 1.00 72.56 103 ASN A C 1
ATOM 823 O O . ASN A 1 103 ? 11.459 -4.118 -22.816 1.00 72.56 103 ASN A O 1
ATOM 827 N N . ARG A 1 104 ? 10.638 -3.223 -24.707 1.00 70.69 104 ARG A N 1
ATOM 828 C CA . ARG A 1 104 ? 9.267 -3.037 -24.208 1.00 70.69 104 ARG A CA 1
ATOM 829 C C . ARG A 1 104 ? 8.567 -4.345 -23.825 1.00 70.69 104 ARG A C 1
ATOM 831 O O . ARG A 1 104 ? 7.697 -4.310 -22.959 1.00 70.69 104 ARG A O 1
ATOM 838 N N . THR A 1 105 ? 8.914 -5.491 -24.421 1.00 74.25 105 THR A N 1
ATOM 839 C CA . THR A 1 105 ? 8.287 -6.778 -24.056 1.00 74.25 105 THR A CA 1
ATOM 840 C C . THR A 1 105 ? 8.760 -7.291 -22.700 1.00 74.25 105 THR A C 1
ATOM 842 O O . THR A 1 105 ? 7.960 -7.873 -21.967 1.00 74.25 105 THR A O 1
ATOM 845 N N . LEU A 1 106 ? 9.998 -6.984 -22.290 1.00 78.81 106 LEU A N 1
ATOM 846 C CA . LEU A 1 106 ? 10.481 -7.286 -20.936 1.00 78.81 106 LEU A CA 1
ATOM 847 C C . LEU A 1 106 ? 9.698 -6.526 -19.855 1.00 78.81 106 LEU A C 1
ATOM 849 O O . LEU A 1 106 ? 9.559 -7.017 -18.734 1.00 78.81 106 LEU A O 1
ATOM 853 N N . GLY A 1 107 ? 9.114 -5.373 -20.198 1.00 75.88 107 GLY A N 1
ATOM 854 C CA . GLY A 1 107 ? 8.303 -4.570 -19.281 1.00 75.88 107 GLY A CA 1
ATOM 855 C C . GLY A 1 107 ? 7.098 -5.312 -18.713 1.00 75.88 107 GLY A C 1
ATOM 856 O O . GLY A 1 107 ? 6.792 -5.159 -17.531 1.00 75.88 107 GLY A O 1
ATOM 857 N N . VAL A 1 108 ? 6.463 -6.181 -19.505 1.00 81.12 108 VAL A N 1
ATOM 858 C CA . VAL A 1 108 ? 5.335 -7.008 -19.048 1.00 81.12 108 VAL A CA 1
ATOM 859 C C . VAL A 1 108 ? 5.783 -8.029 -18.008 1.00 81.12 108 VAL A C 1
ATOM 861 O O . VAL A 1 108 ? 5.139 -8.157 -16.967 1.00 81.12 108 VAL A O 1
ATOM 864 N N . PHE A 1 109 ? 6.903 -8.715 -18.245 1.00 83.69 109 PHE A N 1
ATOM 865 C CA . PHE A 1 109 ? 7.444 -9.702 -17.308 1.00 83.69 109 PHE A CA 1
ATOM 866 C C . PHE A 1 109 ? 7.884 -9.054 -15.998 1.00 83.69 109 PHE A C 1
ATOM 868 O O . PHE A 1 109 ? 7.518 -9.528 -14.923 1.00 83.69 109 PHE A O 1
ATOM 875 N N . ILE A 1 110 ? 8.589 -7.923 -16.080 1.00 82.25 110 ILE A N 1
ATOM 876 C CA . ILE A 1 110 ? 8.980 -7.143 -14.902 1.00 82.25 110 ILE A CA 1
ATOM 877 C C . ILE A 1 110 ? 7.735 -6.679 -14.143 1.00 82.25 110 ILE A C 1
ATOM 879 O O . ILE A 1 110 ? 7.692 -6.773 -12.919 1.00 82.25 110 ILE A O 1
ATOM 883 N N . ARG A 1 111 ? 6.681 -6.231 -14.836 1.00 83.94 111 ARG A N 1
ATOM 884 C CA . ARG A 1 111 ? 5.442 -5.800 -14.177 1.00 83.94 111 ARG A CA 1
ATOM 885 C C . ARG A 1 111 ? 4.722 -6.954 -13.486 1.00 83.94 111 ARG A C 1
ATOM 887 O O . ARG A 1 111 ? 4.287 -6.783 -12.351 1.00 83.94 111 ARG A O 1
ATOM 894 N N . LEU A 1 112 ? 4.620 -8.117 -14.127 1.00 85.44 112 LEU A N 1
ATOM 895 C CA . LEU A 1 112 ? 4.058 -9.319 -13.508 1.00 8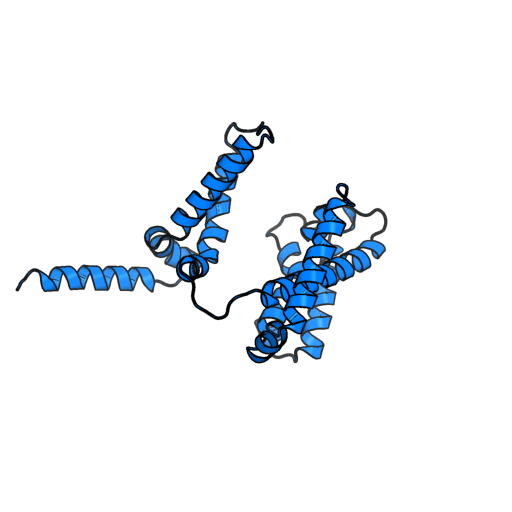5.44 112 LEU A CA 1
ATOM 896 C C . LEU A 1 112 ? 4.857 -9.735 -12.269 1.00 85.44 112 LEU A C 1
ATOM 898 O O . LEU A 1 112 ? 4.268 -10.058 -11.239 1.00 85.44 112 LEU A O 1
ATOM 902 N N . PHE A 1 113 ? 6.185 -9.655 -12.339 1.00 87.00 113 PHE A N 1
ATOM 903 C CA . PHE A 1 113 ? 7.063 -9.922 -11.205 1.00 87.00 113 PHE A CA 1
ATOM 904 C C . PHE A 1 113 ? 6.843 -8.924 -10.058 1.00 87.00 113 PHE A C 1
ATOM 906 O O . PHE A 1 113 ? 6.658 -9.327 -8.910 1.00 87.00 113 PHE A O 1
ATOM 913 N N . VAL A 1 114 ? 6.755 -7.625 -10.365 1.00 86.62 114 VAL A N 1
ATOM 914 C CA . VAL A 1 114 ? 6.428 -6.579 -9.383 1.00 86.62 114 VAL A CA 1
ATOM 915 C C . VAL A 1 114 ? 5.047 -6.812 -8.768 1.00 86.62 114 VAL A C 1
ATOM 917 O O . VAL A 1 114 ? 4.891 -6.652 -7.557 1.00 86.62 114 VAL A O 1
ATOM 920 N N . TYR A 1 115 ? 4.047 -7.222 -9.553 1.00 87.81 115 TYR A N 1
ATOM 921 C CA . TYR A 1 115 ? 2.735 -7.594 -9.024 1.00 87.81 115 TYR A CA 1
ATOM 922 C C . TYR A 1 115 ? 2.819 -8.783 -8.070 1.00 87.81 115 TYR A C 1
ATOM 924 O O . TYR A 1 115 ? 2.255 -8.706 -6.980 1.00 87.81 115 TYR A O 1
ATOM 932 N N . ALA A 1 116 ? 3.556 -9.836 -8.428 1.00 89.56 116 ALA A N 1
ATOM 933 C CA . ALA A 1 116 ? 3.742 -11.003 -7.572 1.00 89.56 116 ALA A CA 1
ATOM 934 C C . ALA A 1 116 ? 4.407 -10.626 -6.237 1.00 89.56 116 ALA A C 1
ATOM 936 O O . ALA A 1 116 ? 3.866 -10.943 -5.176 1.00 89.56 116 ALA A O 1
ATOM 937 N N . ILE A 1 117 ? 5.511 -9.870 -6.277 1.00 90.31 117 ILE A N 1
ATOM 938 C CA . ILE A 1 117 ? 6.184 -9.371 -5.067 1.00 90.31 117 ILE A CA 1
ATOM 939 C C . ILE A 1 117 ? 5.243 -8.486 -4.250 1.00 90.31 117 ILE A C 1
ATOM 941 O O . ILE A 1 117 ? 5.147 -8.654 -3.040 1.00 90.31 117 ILE A O 1
ATOM 945 N N . SER A 1 118 ? 4.514 -7.567 -4.885 1.00 90.12 118 SER A N 1
ATOM 946 C CA . SER A 1 118 ? 3.586 -6.671 -4.182 1.00 90.12 118 SER A CA 1
ATOM 947 C C . SER A 1 118 ? 2.481 -7.454 -3.473 1.00 90.12 118 SER A C 1
ATOM 949 O O . SER A 1 118 ? 2.197 -7.193 -2.307 1.00 90.12 118 SER A O 1
ATOM 951 N N . PHE A 1 119 ? 1.885 -8.451 -4.135 1.00 90.50 119 PHE A N 1
ATOM 952 C CA . PHE A 1 119 ? 0.884 -9.328 -3.524 1.00 90.50 119 PHE A CA 1
ATOM 953 C C . PHE A 1 119 ? 1.463 -10.144 -2.366 1.00 90.50 119 PHE A C 1
ATOM 955 O O . PHE A 1 119 ? 0.813 -10.260 -1.323 1.00 90.50 119 PHE A O 1
ATOM 962 N N . ALA A 1 120 ? 2.679 -10.673 -2.520 1.00 90.94 120 ALA A N 1
ATOM 963 C CA . ALA A 1 120 ? 3.374 -11.399 -1.464 1.00 90.94 120 ALA A CA 1
ATOM 964 C C . ALA A 1 120 ? 3.645 -10.492 -0.254 1.00 90.94 120 ALA A C 1
ATOM 966 O O . ALA A 1 120 ? 3.286 -10.851 0.865 1.00 90.94 120 ALA A O 1
ATOM 967 N N . SER A 1 121 ? 4.167 -9.283 -0.478 1.00 90.38 121 SER A N 1
ATOM 968 C CA . SER A 1 121 ? 4.403 -8.266 0.552 1.00 90.38 121 SER A CA 1
ATOM 969 C C . SER A 1 121 ? 3.129 -7.876 1.289 1.00 90.38 121 SER A C 1
ATOM 971 O O . SER A 1 121 ? 3.111 -7.840 2.516 1.00 90.38 121 SER A O 1
ATOM 973 N N . ILE A 1 122 ? 2.043 -7.609 0.557 1.00 91.00 122 ILE A N 1
ATOM 974 C CA . ILE A 1 122 ? 0.748 -7.239 1.141 1.00 91.00 122 ILE A CA 1
ATOM 975 C C . ILE A 1 122 ? 0.207 -8.390 1.997 1.00 91.00 122 ILE A C 1
ATOM 977 O O . ILE A 1 122 ? -0.231 -8.171 3.126 1.00 91.00 122 ILE A O 1
ATOM 981 N N . SER A 1 123 ? 0.275 -9.624 1.492 1.00 90.19 123 SER A N 1
ATOM 982 C CA . SER A 1 123 ? -0.180 -10.818 2.215 1.00 90.19 123 SER A CA 1
ATOM 983 C C . SER A 1 123 ? 0.655 -11.069 3.473 1.00 90.19 123 SER A C 1
ATOM 985 O O . SER A 1 123 ? 0.102 -11.307 4.549 1.00 90.19 123 SER A O 1
ATOM 987 N N . ALA A 1 124 ? 1.979 -10.944 3.359 1.00 92.06 124 ALA A N 1
ATOM 988 C CA . ALA A 1 124 ? 2.909 -11.053 4.473 1.00 92.06 124 ALA A CA 1
ATOM 989 C C . ALA A 1 124 ? 2.627 -9.980 5.527 1.00 92.06 124 ALA A C 1
ATOM 991 O O . ALA A 1 124 ? 2.475 -10.303 6.703 1.00 92.06 124 ALA A O 1
ATOM 992 N N . PHE A 1 125 ? 2.444 -8.725 5.118 1.00 91.00 125 PHE A N 1
ATOM 993 C CA . PHE A 1 125 ? 2.077 -7.638 6.017 1.00 91.00 125 PHE A CA 1
ATOM 994 C C . PHE A 1 125 ? 0.767 -7.935 6.757 1.00 91.00 125 PHE A C 1
ATOM 996 O O . PHE A 1 125 ? 0.724 -7.868 7.986 1.00 91.00 125 PHE A O 1
ATOM 1003 N N . PHE A 1 126 ? -0.285 -8.352 6.041 1.00 89.44 126 PHE A N 1
ATOM 1004 C CA . PHE A 1 126 ? -1.573 -8.695 6.651 1.00 89.44 126 PHE A CA 1
ATOM 1005 C C . PHE A 1 126 ? -1.505 -9.868 7.634 1.00 89.44 126 PHE A C 1
ATOM 1007 O O . PHE A 1 126 ? -2.318 -9.911 8.561 1.00 89.44 126 PHE A O 1
ATOM 1014 N N . SER A 1 127 ? -0.533 -10.775 7.498 1.00 90.88 127 SER A N 1
ATOM 1015 C CA . SER A 1 127 ? -0.335 -11.868 8.460 1.00 90.88 127 SER A CA 1
ATOM 1016 C C . SER A 1 127 ? 0.051 -11.386 9.866 1.00 90.88 127 SER A C 1
ATOM 1018 O O . SER A 1 127 ? -0.318 -12.007 10.871 1.00 90.88 127 SER A O 1
ATOM 1020 N N . PHE A 1 128 ? 0.716 -10.229 9.948 1.00 89.00 128 PHE A N 1
ATOM 1021 C CA . PHE A 1 128 ? 1.124 -9.588 11.200 1.00 89.00 128 PHE A CA 1
ATOM 1022 C C . PHE A 1 128 ? 0.124 -8.557 11.719 1.00 89.00 128 PHE A C 1
ATOM 1024 O O . PHE A 1 128 ? 0.247 -8.121 12.866 1.00 89.00 128 PHE A O 1
ATOM 1031 N N . VAL A 1 129 ? -0.879 -8.173 10.923 1.00 86.50 129 VAL A N 1
ATOM 1032 C CA . VAL A 1 129 ? -1.857 -7.163 11.339 1.00 86.50 129 VAL A CA 1
ATOM 1033 C C . VAL A 1 129 ? -2.698 -7.694 12.510 1.00 86.50 129 VAL A C 1
ATOM 1035 O O . VAL A 1 129 ? -3.393 -8.709 12.380 1.00 86.50 129 VAL A O 1
ATOM 1038 N N . PRO A 1 130 ? -2.682 -7.014 13.671 1.00 80.62 130 PRO A N 1
ATOM 1039 C CA . PRO A 1 130 ? -3.450 -7.438 14.830 1.00 80.62 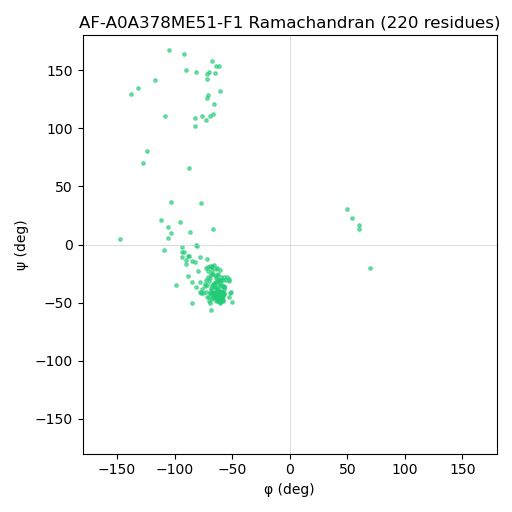130 PRO A CA 1
ATOM 1040 C C . PRO A 1 130 ? -4.954 -7.199 14.622 1.00 80.62 130 PRO A C 1
ATOM 1042 O O . PRO A 1 130 ? -5.371 -6.170 14.101 1.00 80.62 130 PRO A O 1
ATOM 1045 N N . LYS A 1 131 ? -5.792 -8.128 15.108 1.00 77.50 131 LYS A N 1
ATOM 1046 C CA . LYS A 1 131 ? -7.269 -8.012 15.075 1.00 77.50 131 LYS A CA 1
ATOM 1047 C C . LYS A 1 131 ? -7.842 -6.995 16.068 1.00 77.50 131 LYS A C 1
ATOM 1049 O O . LYS A 1 131 ? -8.993 -6.585 15.932 1.00 77.50 131 LYS A O 1
ATOM 1054 N N . ARG A 1 132 ? -7.077 -6.632 17.099 1.00 79.44 132 ARG A N 1
ATOM 1055 C CA . ARG A 1 132 ? -7.526 -5.729 18.168 1.00 79.44 132 ARG A CA 1
ATOM 1056 C C . ARG A 1 132 ? -7.419 -4.269 17.742 1.00 79.44 132 ARG A C 1
ATOM 1058 O O . ARG A 1 132 ? -6.506 -3.897 17.010 1.00 79.44 132 ARG A O 1
ATOM 1065 N N . GLN A 1 133 ? -8.319 -3.435 18.257 1.00 79.69 133 GLN A N 1
ATOM 1066 C CA . GLN A 1 133 ? -8.180 -1.988 18.123 1.00 79.69 133 GLN A CA 1
ATOM 1067 C C . GLN A 1 133 ? -7.033 -1.514 19.021 1.00 79.69 133 GLN A C 1
ATOM 1069 O O . GLN A 1 133 ? -7.004 -1.813 20.212 1.00 79.69 133 GLN A O 1
ATOM 1074 N N . LEU A 1 134 ? -6.081 -0.795 18.435 1.00 83.62 134 LEU A N 1
ATOM 1075 C CA . LEU A 1 134 ? -4.942 -0.199 19.126 1.00 83.62 134 LEU A CA 1
ATOM 1076 C C . LEU A 1 134 ? -5.157 1.312 19.271 1.00 83.62 134 LEU A C 1
ATOM 1078 O O . LEU A 1 134 ? -6.039 1.896 18.636 1.00 83.62 134 LEU A O 1
ATOM 1082 N N . PHE A 1 135 ? -4.347 1.972 20.101 1.00 80.06 135 PHE A N 1
ATOM 1083 C CA . PHE A 1 135 ? -4.472 3.415 20.346 1.00 80.06 135 PHE A CA 1
ATOM 1084 C C . PHE A 1 135 ? -4.377 4.238 19.046 1.00 80.06 135 PHE A C 1
ATOM 1086 O O . PHE A 1 135 ? -5.155 5.172 18.842 1.00 80.06 135 PHE A O 1
ATOM 1093 N N . PHE A 1 136 ? -3.506 3.822 18.120 1.00 76.62 136 PHE A N 1
ATOM 1094 C CA . PHE A 1 136 ? -3.308 4.462 16.818 1.00 76.62 136 PHE A CA 1
ATOM 1095 C C . PHE A 1 136 ? -4.399 4.133 15.786 1.00 76.62 136 PHE A C 1
ATOM 1097 O O . PHE A 1 136 ? -4.498 4.807 14.762 1.00 76.62 136 PHE A O 1
ATOM 1104 N N . THR A 1 137 ? -5.282 3.159 16.044 1.00 78.44 137 THR A N 1
ATOM 1105 C CA . THR A 1 137 ? -6.402 2.837 15.139 1.00 78.44 137 THR A CA 1
ATOM 1106 C C . THR A 1 137 ? -7.328 4.042 14.937 1.00 78.44 137 THR A C 1
ATOM 1108 O O . THR A 1 137 ? -7.929 4.187 13.874 1.00 78.44 137 THR A O 1
ATOM 1111 N N . LYS A 1 138 ? -7.423 4.950 15.921 1.00 75.25 138 LYS A N 1
ATOM 1112 C CA . LYS A 1 138 ? -8.184 6.203 15.789 1.00 75.25 138 LYS A CA 1
ATOM 1113 C C . LYS A 1 138 ? -7.604 7.125 14.712 1.00 75.25 138 LYS A C 1
ATOM 1115 O O . LYS A 1 138 ? -8.377 7.689 13.945 1.00 75.25 138 LYS A O 1
ATOM 1120 N N . TRP A 1 139 ? -6.279 7.248 14.635 1.00 75.31 139 TRP A N 1
ATOM 1121 C CA . TRP A 1 139 ? -5.593 8.051 13.615 1.00 75.31 139 TRP A CA 1
ATOM 1122 C C . TRP A 1 139 ? -5.629 7.371 12.245 1.00 75.31 139 TRP A C 1
ATOM 1124 O O . TRP A 1 139 ? -5.859 8.035 11.238 1.00 75.31 139 TRP A O 1
ATOM 1134 N N . GLY A 1 140 ? -5.540 6.036 12.221 1.00 73.12 140 GLY A N 1
ATOM 1135 C CA . GLY A 1 140 ? -5.646 5.228 11.003 1.00 73.12 140 GLY A CA 1
ATOM 1136 C C . GLY A 1 140 ? -6.947 5.430 10.212 1.00 73.12 140 GLY A C 1
ATOM 1137 O O . GLY A 1 140 ? -6.946 5.312 8.992 1.00 73.12 140 GLY A O 1
ATOM 1138 N N . LYS A 1 141 ? -8.057 5.798 10.870 1.00 77.25 141 LYS A N 1
ATOM 1139 C CA . LYS A 1 141 ? -9.328 6.112 10.184 1.00 77.25 141 LYS A CA 1
ATOM 1140 C C . LYS A 1 141 ? -9.266 7.383 9.331 1.00 77.25 141 LYS A C 1
ATOM 1142 O O . LYS A 1 141 ? -10.091 7.549 8.442 1.00 77.25 141 LYS A O 1
ATOM 1147 N N . ASN A 1 142 ? -8.320 8.275 9.614 1.00 80.69 142 ASN A N 1
ATOM 1148 C CA . ASN A 1 142 ? -8.201 9.580 8.971 1.00 80.69 142 ASN A CA 1
ATOM 1149 C C . ASN A 1 142 ? -7.043 9.635 7.957 1.00 80.69 142 ASN A C 1
ATOM 1151 O O . ASN A 1 142 ? -6.652 10.720 7.534 1.00 80.69 142 ASN A O 1
ATOM 1155 N N . THR A 1 143 ? -6.494 8.488 7.548 1.00 81.75 143 THR A N 1
ATOM 1156 C CA . THR A 1 143 ? -5.351 8.414 6.621 1.00 8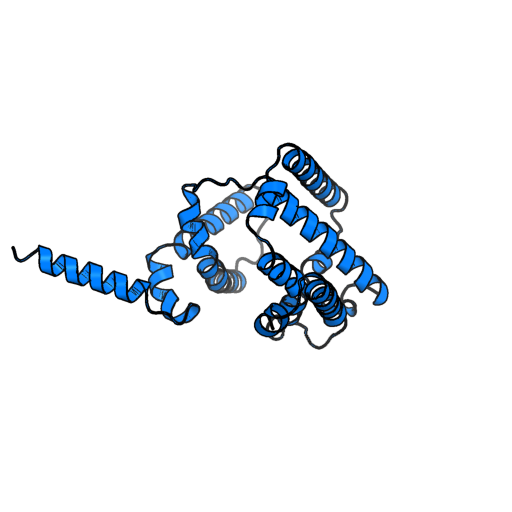1.75 143 THR A CA 1
ATOM 1157 C C . THR A 1 143 ? -5.645 9.023 5.256 1.00 81.75 143 THR A C 1
ATOM 1159 O O . THR A 1 143 ? -4.744 9.606 4.666 1.00 81.75 143 THR A O 1
ATOM 1162 N N . LEU A 1 144 ? -6.896 8.976 4.782 1.00 80.69 144 LEU A N 1
ATOM 1163 C CA . LEU A 1 144 ? -7.295 9.625 3.529 1.00 80.69 144 LEU A CA 1
ATOM 1164 C C . LEU A 1 144 ? -7.073 11.146 3.570 1.00 80.69 144 LEU A C 1
ATOM 1166 O O . LEU A 1 144 ? -6.588 11.724 2.603 1.00 80.69 144 LEU A O 1
ATOM 1170 N N . TYR A 1 145 ? -7.377 11.790 4.700 1.00 82.94 145 TYR A N 1
ATOM 1171 C CA . TYR A 1 145 ? -7.156 13.228 4.868 1.00 82.94 145 TYR A CA 1
ATOM 1172 C C . TYR A 1 145 ? -5.669 13.560 4.849 1.00 82.94 145 TYR A C 1
ATOM 1174 O O . TYR A 1 145 ? -5.258 14.484 4.154 1.00 82.94 145 TYR A O 1
ATOM 1182 N N . VAL A 1 146 ? -4.857 12.775 5.566 1.00 83.88 146 VAL A N 1
ATOM 1183 C CA . VAL A 1 146 ? -3.396 12.930 5.554 1.00 83.88 146 VAL A CA 1
ATOM 1184 C C . VAL A 1 146 ? -2.864 12.752 4.130 1.00 83.88 146 VAL A C 1
ATOM 1186 O O . VAL A 1 146 ? -2.114 13.594 3.648 1.00 83.88 146 VAL A O 1
ATOM 1189 N N . TYR A 1 147 ? -3.318 11.720 3.417 1.00 82.44 147 TYR A N 1
ATOM 1190 C CA . TYR A 1 147 ? -2.919 11.442 2.039 1.00 82.44 147 TYR A CA 1
ATOM 1191 C C . TYR A 1 147 ? -3.274 12.575 1.064 1.00 82.44 147 TYR A C 1
ATOM 1193 O O . TYR A 1 147 ? -2.494 12.872 0.169 1.00 82.44 147 TYR A O 1
ATOM 1201 N N . LEU A 1 148 ? -4.399 13.263 1.234 1.00 83.12 148 LEU A N 1
ATOM 1202 C CA . LEU A 1 148 ? -4.746 14.380 0.350 1.00 83.12 148 LEU A CA 1
ATOM 1203 C C . LEU A 1 148 ? -4.033 15.682 0.739 1.00 83.12 148 LEU A C 1
ATOM 1205 O O . LEU A 1 148 ? -3.622 16.444 -0.130 1.00 83.12 148 LEU A O 1
ATOM 1209 N N . LEU A 1 149 ? -3.851 15.928 2.038 1.00 84.44 149 LEU A N 1
ATOM 1210 C CA . LEU A 1 149 ? -3.305 17.191 2.535 1.00 84.44 149 LEU A CA 1
ATOM 1211 C C . LEU A 1 149 ? -1.773 17.236 2.543 1.00 84.44 149 LEU A C 1
ATOM 1213 O O . LEU A 1 149 ? -1.207 18.304 2.325 1.00 84.44 149 LEU A O 1
ATOM 1217 N N . HIS A 1 150 ? -1.082 16.108 2.753 1.00 84.56 150 HIS A N 1
ATOM 1218 C CA . HIS A 1 150 ? 0.385 16.096 2.852 1.00 84.56 150 HIS A CA 1
ATOM 1219 C C . HIS A 1 150 ? 1.071 16.624 1.580 1.00 84.56 150 HIS A C 1
ATOM 1221 O O . HIS A 1 150 ? 2.124 17.250 1.674 1.00 84.56 150 HIS A O 1
ATOM 1227 N N . GLY A 1 151 ? 0.457 16.435 0.405 1.00 81.81 151 GLY A N 1
ATOM 1228 C CA . GLY A 1 151 ? 0.997 16.901 -0.873 1.00 81.81 151 GLY A CA 1
ATOM 1229 C C . GLY A 1 151 ? 1.189 18.419 -0.935 1.00 81.81 151 GLY A C 1
ATOM 1230 O O . GLY A 1 151 ? 2.172 18.879 -1.512 1.00 81.81 151 GLY A O 1
ATOM 1231 N N . PHE A 1 152 ? 0.318 19.198 -0.281 1.00 84.31 152 PHE A N 1
ATOM 1232 C CA . PHE A 1 152 ? 0.473 20.654 -0.183 1.00 84.31 152 PHE A CA 1
ATOM 1233 C C . PHE A 1 152 ? 1.713 21.029 0.633 1.00 84.31 152 PHE A C 1
ATOM 1235 O O . PHE A 1 152 ? 2.490 21.881 0.213 1.00 84.31 152 PHE A O 1
ATOM 1242 N N . PHE A 1 153 ? 1.944 20.343 1.756 1.00 82.44 153 PHE A N 1
ATOM 1243 C CA . PHE A 1 153 ? 3.123 20.565 2.597 1.00 82.44 153 PHE A CA 1
ATOM 1244 C C . PHE A 1 153 ? 4.416 20.161 1.888 1.00 82.44 153 PHE A C 1
ATOM 1246 O O . PHE A 1 153 ? 5.391 20.900 1.947 1.00 82.44 153 PHE A O 1
ATOM 1253 N N . ILE A 1 154 ? 4.419 19.033 1.169 1.00 79.88 154 ILE A N 1
ATOM 1254 C CA . ILE A 1 154 ? 5.581 18.612 0.373 1.00 79.88 154 ILE A CA 1
ATOM 1255 C C . ILE A 1 154 ? 5.878 19.628 -0.730 1.00 79.88 154 ILE A C 1
ATOM 1257 O O . ILE A 1 154 ? 7.041 19.947 -0.963 1.00 79.88 154 ILE A O 1
ATOM 1261 N N . LYS A 1 155 ? 4.849 20.153 -1.405 1.00 80.81 155 LYS A N 1
ATOM 1262 C CA . LYS A 1 155 ? 5.037 21.163 -2.450 1.00 80.81 155 LYS A CA 1
ATOM 1263 C C . LYS A 1 155 ? 5.642 22.451 -1.883 1.00 80.81 155 LYS A C 1
ATOM 1265 O O . LYS A 1 155 ? 6.622 22.933 -2.439 1.00 80.81 155 LYS A O 1
ATOM 1270 N N . LEU A 1 156 ? 5.137 22.932 -0.744 1.00 80.69 156 LEU A N 1
ATOM 1271 C CA . LEU A 1 156 ? 5.714 24.076 -0.026 1.00 80.69 156 LEU A CA 1
ATOM 1272 C C . LEU A 1 156 ? 7.165 23.819 0.395 1.00 80.69 156 LEU A C 1
ATOM 1274 O O . LEU A 1 156 ? 8.012 24.692 0.250 1.00 80.69 156 LEU A O 1
ATOM 1278 N N . PHE A 1 157 ? 7.471 22.613 0.878 1.00 75.62 157 PHE A N 1
ATOM 1279 C CA . PHE A 1 157 ? 8.831 22.245 1.270 1.00 75.62 157 PHE A CA 1
ATOM 1280 C C . PHE A 1 157 ? 9.787 22.179 0.070 1.00 75.62 157 PHE A C 1
ATOM 1282 O O . PHE A 1 157 ? 10.948 22.548 0.197 1.00 75.62 157 PHE A O 1
ATOM 1289 N N . ARG A 1 158 ? 9.297 21.739 -1.097 1.00 72.81 158 ARG A N 1
ATOM 1290 C CA . ARG A 1 158 ? 10.066 21.657 -2.349 1.00 72.81 158 ARG A CA 1
ATOM 1291 C C . ARG A 1 158 ? 10.314 23.027 -2.990 1.00 72.81 158 ARG A C 1
ATOM 1293 O O . ARG A 1 158 ? 11.346 23.204 -3.624 1.00 72.81 158 ARG A O 1
ATOM 1300 N N . GLU A 1 159 ? 9.369 23.957 -2.870 1.00 75.25 159 GLU A N 1
ATOM 1301 C CA . GLU A 1 159 ? 9.538 25.347 -3.326 1.00 75.25 159 GLU A CA 1
ATOM 1302 C C . GLU A 1 159 ? 10.353 26.186 -2.325 1.00 75.25 159 GLU A C 1
ATOM 1304 O O . GLU A 1 159 ? 10.981 27.171 -2.707 1.00 75.25 159 GLU A O 1
ATOM 1309 N N . GLY A 1 160 ? 10.398 25.770 -1.055 1.00 66.50 160 GLY A N 1
ATOM 1310 C CA . GLY A 1 160 ? 11.312 26.306 -0.051 1.00 66.50 160 GLY A CA 1
ATOM 1311 C C . GLY A 1 160 ? 12.780 26.007 -0.380 1.00 66.50 160 GLY A C 1
ATOM 1312 O O . GLY A 1 160 ? 13.123 24.968 -0.937 1.00 66.50 160 GLY A O 1
ATOM 1313 N N . SER A 1 161 ? 13.676 26.915 0.001 1.00 56.34 161 SER A N 1
ATOM 1314 C CA . SER A 1 161 ? 15.117 26.916 -0.311 1.00 56.34 161 SER A CA 1
ATOM 1315 C C . SER A 1 161 ? 15.952 25.780 0.315 1.00 56.34 161 SER A C 1
ATOM 1317 O O . SER A 1 161 ? 17.181 25.831 0.286 1.00 56.34 161 SER A O 1
ATOM 1319 N N . VAL A 1 162 ? 15.331 24.727 0.855 1.00 60.25 162 VAL A N 1
ATOM 1320 C CA . VAL A 1 162 ? 16.017 23.576 1.469 1.00 60.25 162 VAL A CA 1
ATOM 1321 C C . VAL A 1 162 ? 16.328 22.530 0.392 1.00 60.25 162 VAL A C 1
ATOM 1323 O O . VAL A 1 162 ? 15.759 21.442 0.369 1.00 60.25 162 VAL A O 1
ATOM 1326 N N . GLN A 1 163 ? 17.204 22.871 -0.554 1.00 57.16 163 GLN A N 1
ATOM 1327 C CA . GLN A 1 163 ? 17.544 21.975 -1.672 1.00 57.16 163 GLN A CA 1
ATOM 1328 C C . GLN A 1 163 ? 18.697 21.004 -1.365 1.00 57.16 163 GL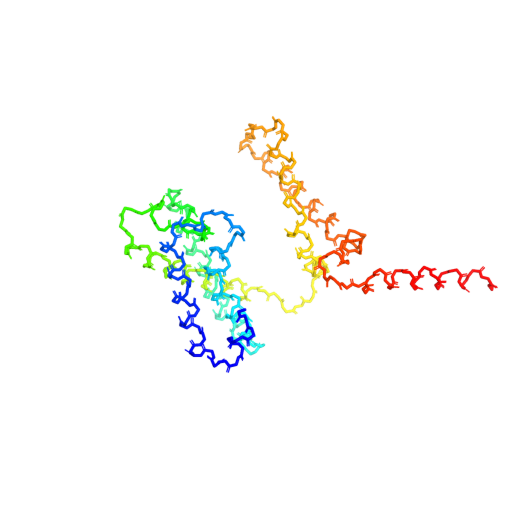N A C 1
ATOM 1330 O O . GLN A 1 163 ? 18.917 20.058 -2.117 1.00 57.16 163 GLN A O 1
ATOM 1335 N N . THR A 1 164 ? 19.400 21.176 -0.242 1.00 59.28 164 THR A N 1
ATOM 1336 C CA . THR A 1 164 ? 20.530 20.327 0.163 1.00 59.28 164 THR A CA 1
ATOM 1337 C C . THR A 1 164 ? 20.299 19.741 1.554 1.00 59.28 164 THR A C 1
ATOM 1339 O O . THR A 1 164 ? 20.796 20.217 2.571 1.00 59.28 164 THR A O 1
ATOM 1342 N N . VAL A 1 165 ? 19.497 18.679 1.602 1.00 63.53 165 VAL A N 1
ATOM 1343 C CA . VAL A 1 165 ? 19.318 17.875 2.814 1.00 63.53 165 VAL A CA 1
ATOM 1344 C C . VAL A 1 165 ? 20.480 16.890 2.898 1.00 63.53 165 VAL A C 1
ATOM 1346 O O . VAL A 1 165 ? 20.564 15.948 2.116 1.00 63.53 165 VAL A O 1
ATOM 1349 N N . ASP A 1 166 ? 21.387 17.118 3.841 1.00 70.69 166 ASP A N 1
ATOM 1350 C CA . ASP A 1 166 ? 22.492 16.202 4.114 1.00 70.69 166 ASP A CA 1
ATOM 1351 C C . ASP A 1 166 ? 21.948 14.918 4.775 1.00 70.69 166 ASP A C 1
ATOM 1353 O O . ASP A 1 166 ? 21.219 14.998 5.771 1.00 70.69 166 ASP A O 1
ATOM 1357 N N . TYR A 1 167 ? 22.288 13.734 4.249 1.00 73.69 167 TYR A N 1
ATOM 1358 C CA . TYR A 1 167 ? 21.751 12.426 4.683 1.00 73.69 167 TYR A CA 1
ATOM 1359 C C . TYR A 1 167 ? 22.368 11.916 5.998 1.00 73.69 167 TYR A C 1
ATOM 1361 O O . TYR A 1 167 ? 22.582 10.721 6.203 1.00 73.69 167 TYR A O 1
ATOM 1369 N N . LYS A 1 168 ? 22.659 12.828 6.925 1.00 83.75 168 LYS A N 1
ATOM 1370 C CA . LYS A 1 168 ? 23.121 12.503 8.274 1.00 83.75 168 LYS A CA 1
ATOM 1371 C C . LYS A 1 168 ? 21.983 11.884 9.087 1.00 83.75 168 LYS A C 1
ATOM 1373 O O . LYS A 1 168 ? 20.820 12.260 8.942 1.00 83.75 168 LYS A O 1
ATOM 1378 N N . LEU A 1 169 ? 22.329 10.989 10.018 1.00 82.62 169 LEU A N 1
ATOM 1379 C CA . LEU A 1 169 ? 21.368 10.342 10.928 1.00 82.62 169 LEU A CA 1
ATOM 1380 C C . LEU A 1 169 ? 20.461 11.360 11.636 1.00 82.62 169 LEU A C 1
ATOM 1382 O O . LEU A 1 169 ? 19.255 11.153 11.729 1.00 82.62 169 LEU A O 1
ATOM 1386 N N . GLN A 1 170 ? 21.023 12.488 12.078 1.00 83.81 170 GLN A N 1
ATOM 1387 C CA . GLN A 1 170 ? 20.278 13.569 12.731 1.00 83.81 170 GLN A CA 1
ATOM 1388 C C . GLN A 1 170 ? 19.177 14.144 11.832 1.00 83.81 170 GLN A C 1
ATOM 1390 O O . GLN A 1 170 ? 18.042 14.311 12.275 1.00 83.81 170 GLN A O 1
ATOM 1395 N N . THR A 1 171 ? 19.489 14.384 10.558 1.00 82.38 171 THR A N 1
ATOM 1396 C CA . THR A 1 171 ? 18.532 14.881 9.568 1.00 82.38 171 THR A CA 1
ATOM 1397 C C . THR A 1 171 ? 17.410 13.873 9.330 1.00 82.38 171 THR A C 1
ATOM 1399 O O . THR A 1 171 ? 16.245 14.254 9.262 1.00 82.38 171 THR A O 1
ATOM 1402 N N . ILE A 1 172 ? 17.732 12.577 9.278 1.00 84.62 172 ILE A N 1
ATOM 1403 C CA . ILE A 1 172 ? 16.740 11.502 9.123 1.00 84.62 172 ILE A CA 1
ATOM 1404 C C . ILE A 1 172 ? 15.784 11.464 10.324 1.00 84.62 172 ILE A C 1
ATOM 1406 O O . ILE A 1 172 ? 14.567 11.430 10.137 1.00 84.62 172 ILE A O 1
ATOM 1410 N N . PHE A 1 173 ? 16.305 11.521 11.556 1.00 87.31 173 PHE A N 1
ATOM 1411 C CA . PHE A 1 173 ? 15.468 11.566 12.761 1.00 87.31 173 PHE A CA 1
ATOM 1412 C C . PHE A 1 173 ? 14.587 12.817 12.808 1.00 87.31 173 PHE A C 1
ATOM 1414 O O . PHE A 1 173 ? 13.408 12.720 13.152 1.00 87.31 173 PHE A O 1
ATOM 1421 N N . LEU A 1 174 ? 15.127 13.974 12.415 1.00 86.50 174 LEU A N 1
ATOM 1422 C CA . LEU A 1 174 ? 14.377 15.224 12.339 1.00 86.50 174 LEU A CA 1
ATOM 1423 C C . LEU A 1 174 ? 13.231 15.130 11.321 1.00 86.50 174 LEU A C 1
ATOM 1425 O O . LEU A 1 174 ? 12.089 15.445 11.650 1.00 86.50 174 LEU A O 1
ATOM 1429 N N . LEU A 1 175 ? 13.506 14.641 10.110 1.00 85.06 175 LEU A N 1
ATOM 1430 C CA . LEU A 1 175 ? 12.489 14.443 9.073 1.00 85.06 175 LEU A CA 1
ATOM 1431 C C . LEU A 1 175 ? 11.415 13.443 9.510 1.00 85.06 175 LEU A C 1
ATOM 1433 O O . LEU A 1 175 ? 10.227 13.668 9.273 1.00 85.06 175 LEU A O 1
ATOM 1437 N N . MET A 1 176 ? 11.810 12.365 10.191 1.00 86.62 176 MET A N 1
ATOM 1438 C CA . MET A 1 176 ? 10.871 11.397 10.753 1.00 86.62 176 MET A CA 1
ATOM 1439 C C . MET A 1 176 ? 9.968 12.045 11.810 1.00 86.62 176 MET A C 1
ATOM 1441 O O . MET A 1 176 ? 8.752 11.856 11.770 1.00 86.62 176 MET A O 1
ATOM 1445 N N . ALA A 1 177 ? 10.530 12.855 12.710 1.00 88.06 177 ALA A N 1
ATOM 1446 C CA . ALA A 1 177 ? 9.765 13.583 13.719 1.00 88.06 177 ALA A CA 1
ATOM 1447 C C . ALA A 1 177 ? 8.786 14.589 13.088 1.00 88.06 177 ALA A C 1
ATOM 1449 O O . ALA A 1 177 ? 7.613 14.617 13.465 1.00 88.06 177 ALA A O 1
ATOM 1450 N N . ILE A 1 178 ? 9.228 15.356 12.084 1.00 86.75 178 ILE A N 1
ATOM 1451 C CA . ILE A 1 178 ? 8.380 16.299 11.337 1.00 86.75 178 ILE A CA 1
ATOM 1452 C C . ILE A 1 178 ? 7.236 15.555 10.639 1.00 86.75 178 ILE A C 1
ATOM 1454 O O . ILE A 1 178 ? 6.082 15.965 10.744 1.00 86.75 178 ILE A O 1
ATOM 1458 N N . SER A 1 179 ? 7.528 14.440 9.967 1.00 85.75 179 SER A N 1
ATOM 1459 C CA . SER A 1 179 ? 6.524 13.642 9.253 1.00 85.75 179 SER A CA 1
ATOM 1460 C C . SER A 1 179 ? 5.484 13.027 10.200 1.00 85.75 179 SER A C 1
ATOM 1462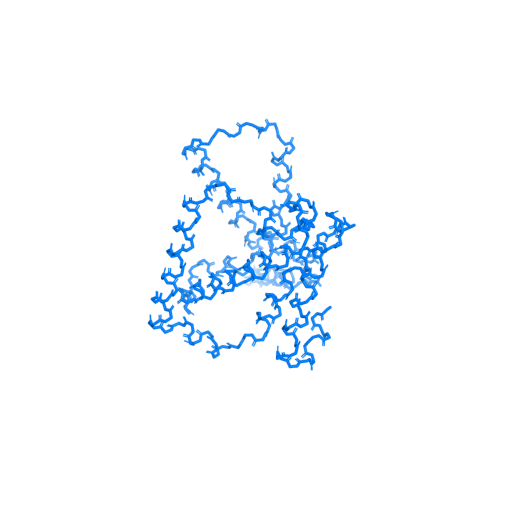 O O . SER A 1 179 ? 4.277 13.069 9.930 1.00 85.75 179 SER A O 1
ATOM 1464 N N . LEU A 1 180 ? 5.919 12.522 11.360 1.00 86.19 180 LEU A N 1
ATOM 1465 C CA . LEU A 1 180 ? 5.020 12.030 12.407 1.00 86.19 180 LEU A CA 1
ATOM 1466 C C . LEU A 1 180 ? 4.156 13.156 12.982 1.00 86.19 180 LEU A C 1
ATOM 1468 O O . LEU A 1 180 ? 2.939 12.995 13.089 1.00 86.19 180 LEU A O 1
ATOM 1472 N N . GLY A 1 181 ? 4.757 14.307 13.294 1.00 86.75 181 GLY A N 1
ATOM 1473 C CA . GLY A 1 181 ? 4.042 15.489 13.771 1.00 86.75 181 GLY A CA 1
ATOM 1474 C C . GLY A 1 181 ? 2.983 15.952 12.773 1.00 86.75 181 GLY A C 1
ATOM 1475 O O . GLY A 1 181 ? 1.818 16.119 13.136 1.00 86.75 181 GLY A O 1
ATOM 1476 N N . LEU A 1 182 ? 3.351 16.053 11.494 1.00 85.62 182 LEU A N 1
ATOM 1477 C CA . LEU A 1 182 ? 2.439 16.402 10.410 1.00 85.62 182 LEU A CA 1
ATOM 1478 C C . LEU A 1 182 ? 1.283 15.399 10.317 1.00 85.62 182 LEU A C 1
ATOM 1480 O O . LEU A 1 182 ? 0.121 15.792 10.265 1.00 85.62 182 LEU A O 1
ATOM 1484 N N . THR A 1 183 ? 1.571 14.100 10.377 1.00 84.69 183 THR A N 1
ATOM 1485 C CA . THR A 1 183 ? 0.543 13.049 10.347 1.00 84.69 183 THR A CA 1
ATOM 1486 C C . THR A 1 183 ? -0.433 13.173 11.521 1.00 84.69 183 THR A C 1
ATOM 1488 O O . THR A 1 183 ? -1.646 13.037 11.341 1.00 84.69 183 THR A O 1
ATOM 1491 N N . ILE A 1 184 ? 0.058 13.472 12.725 1.00 84.44 184 ILE A N 1
ATOM 1492 C CA . ILE A 1 184 ? -0.780 13.675 13.916 1.00 84.44 184 ILE A CA 1
ATOM 1493 C C . ILE A 1 184 ? -1.654 14.929 13.759 1.00 84.44 184 ILE A C 1
ATOM 1495 O O . ILE A 1 184 ? -2.856 14.877 14.028 1.00 84.44 184 ILE A O 1
ATOM 1499 N N . ILE A 1 185 ? -1.086 16.034 13.268 1.00 85.25 185 ILE A N 1
ATOM 1500 C CA . ILE A 1 185 ? -1.811 17.294 13.048 1.00 85.25 185 ILE A CA 1
ATOM 1501 C C . ILE A 1 18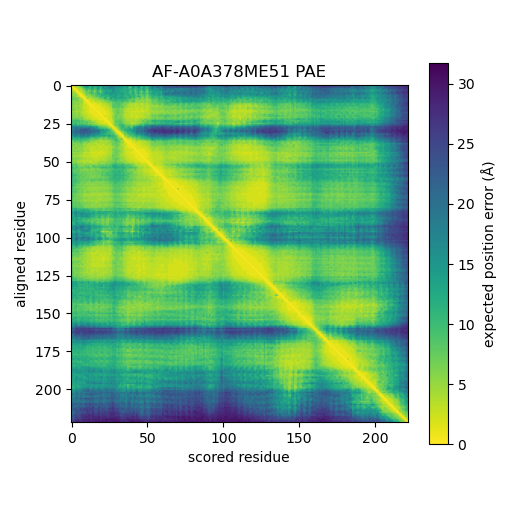5 ? -2.897 17.113 11.981 1.00 85.25 185 ILE A C 1
ATOM 1503 O O . ILE A 1 185 ? -4.058 17.459 12.214 1.00 85.25 185 ILE A O 1
ATOM 1507 N N . LEU A 1 186 ? -2.561 16.520 10.833 1.00 82.00 186 LEU A N 1
ATOM 1508 C CA . LEU A 1 186 ? -3.494 16.327 9.717 1.00 82.00 186 LEU A CA 1
ATOM 1509 C C . LEU A 1 186 ? -4.572 15.284 10.034 1.00 82.00 186 LEU A C 1
ATOM 1511 O O . LEU A 1 186 ? -5.703 15.404 9.566 1.00 82.00 186 LEU A O 1
ATOM 1515 N N . SER A 1 187 ? -4.260 14.278 10.856 1.00 80.88 187 SER A N 1
ATOM 1516 C CA . SER A 1 187 ? -5.245 13.288 11.314 1.00 80.88 187 SER A CA 1
ATOM 1517 C C . SER A 1 187 ? -6.120 13.781 12.476 1.00 80.88 187 SER A C 1
ATOM 1519 O O . SER A 1 187 ? -7.022 13.056 12.919 1.00 80.88 187 SER A O 1
ATOM 1521 N N . SER A 1 188 ? -5.899 15.009 12.963 1.00 81.94 188 SER A N 1
ATOM 1522 C CA . SER A 1 188 ? -6.661 15.597 14.063 1.00 81.94 188 SER A CA 1
ATOM 1523 C C . SER A 1 188 ? -8.141 15.802 13.716 1.00 81.94 188 SER A C 1
ATOM 1525 O O . SER A 1 188 ? -8.555 15.971 12.563 1.00 81.94 188 SER A O 1
ATOM 1527 N N . LYS A 1 189 ? -8.992 15.803 14.749 1.00 73.44 189 LYS A N 1
ATOM 1528 C CA . LYS A 1 189 ? -10.444 15.990 14.581 1.00 73.44 189 LYS A CA 1
ATOM 1529 C C . LYS A 1 189 ? -10.799 17.350 13.978 1.00 73.44 189 LYS A C 1
ATOM 1531 O O . LYS A 1 189 ? -11.804 17.437 13.284 1.00 73.44 189 LYS A O 1
ATOM 1536 N N . VAL A 1 190 ? -9.993 18.381 14.229 1.00 74.00 190 VAL A N 1
ATOM 1537 C CA . VAL A 1 190 ? -10.229 19.744 13.735 1.00 74.00 190 VAL A CA 1
ATOM 1538 C C . VAL A 1 190 ? -10.060 19.781 12.219 1.00 74.00 190 VAL A C 1
ATOM 1540 O O . VAL A 1 190 ? -11.017 20.069 11.503 1.00 74.00 190 VAL A O 1
ATOM 1543 N N . VAL A 1 191 ? -8.888 19.365 11.729 1.00 77.44 191 VAL A N 1
ATOM 1544 C CA . VAL A 1 191 ? -8.572 19.339 10.292 1.00 77.44 191 VAL A CA 1
ATOM 1545 C C . VAL A 1 191 ? -9.556 18.446 9.542 1.00 77.44 191 VAL A C 1
ATOM 1547 O O . VAL A 1 191 ? -10.158 18.853 8.553 1.00 77.44 191 VAL A O 1
ATOM 1550 N N . THR A 1 192 ? -9.813 17.246 10.061 1.00 76.94 192 THR A N 1
ATOM 1551 C CA . THR A 1 192 ? -10.730 16.309 9.401 1.00 76.94 192 THR A CA 1
ATOM 1552 C C . THR A 1 192 ? -12.179 16.782 9.387 1.00 76.94 192 THR A C 1
ATOM 1554 O O . THR A 1 192 ? -12.913 16.368 8.501 1.00 76.94 192 THR A O 1
ATOM 1557 N N . THR A 1 193 ? -12.609 17.634 10.322 1.00 71.62 193 THR A N 1
ATOM 1558 C CA . THR A 1 193 ? -13.966 18.208 10.319 1.00 71.62 193 THR A CA 1
ATOM 1559 C C . THR A 1 193 ? -14.084 19.342 9.306 1.00 71.62 193 THR A C 1
ATOM 1561 O O . THR A 1 193 ? -15.070 19.389 8.579 1.00 71.62 193 THR A O 1
ATOM 1564 N N . ILE A 1 194 ? -13.067 20.203 9.207 1.00 77.94 194 ILE A N 1
ATOM 1565 C CA . ILE A 1 194 ? -13.039 21.330 8.262 1.00 77.94 194 ILE A CA 1
ATOM 1566 C C . ILE A 1 194 ? -12.967 20.835 6.815 1.00 77.94 194 ILE A C 1
ATOM 1568 O O . ILE A 1 194 ? -13.665 21.350 5.947 1.00 77.94 194 ILE A O 1
ATOM 1572 N N . VAL A 1 195 ? -12.148 19.814 6.553 1.00 79.25 195 VAL A N 1
ATOM 1573 C CA . VAL A 1 195 ? -11.861 19.356 5.185 1.00 79.25 195 VAL A CA 1
ATOM 1574 C C . VAL A 1 195 ? -12.844 18.265 4.714 1.00 79.25 195 VAL A C 1
ATOM 1576 O O . VAL A 1 195 ? -12.958 17.997 3.519 1.00 79.25 195 VAL A O 1
ATOM 1579 N N . GLN A 1 196 ? -13.631 17.661 5.616 1.00 80.25 196 GLN A N 1
ATOM 1580 C CA . GLN A 1 196 ? -14.659 16.673 5.253 1.00 80.25 196 GLN A CA 1
ATOM 1581 C C . GLN A 1 196 ? -15.618 17.104 4.127 1.00 80.25 196 GLN A C 1
ATOM 1583 O O . GLN A 1 196 ? -15.800 16.299 3.214 1.00 80.25 196 GLN A O 1
ATOM 1588 N N . PRO A 1 197 ? -16.244 18.297 4.147 1.00 78.00 197 PRO A N 1
ATOM 1589 C CA . PRO A 1 197 ? -17.198 18.684 3.107 1.00 78.00 197 PRO A CA 1
ATOM 1590 C C . PRO A 1 197 ? -16.558 18.753 1.719 1.00 78.00 197 PRO A C 1
ATOM 1592 O O . PRO A 1 197 ? -17.223 18.446 0.739 1.00 78.00 197 PRO A O 1
ATOM 1595 N N . VAL A 1 198 ? -15.269 19.091 1.638 1.00 80.25 198 VAL A N 1
ATOM 1596 C CA . VAL A 1 198 ? -14.533 19.174 0.371 1.00 80.25 198 VAL A CA 1
ATOM 1597 C C . VAL A 1 198 ? -14.154 17.781 -0.140 1.00 80.25 198 VAL A C 1
ATOM 1599 O O . VAL A 1 198 ? -14.287 17.508 -1.327 1.00 80.25 198 VAL A O 1
ATOM 1602 N N . ILE A 1 199 ? -13.704 16.886 0.747 1.00 76.75 199 ILE A N 1
ATOM 1603 C CA . ILE A 1 199 ? -13.196 15.557 0.356 1.00 76.75 199 ILE A CA 1
ATOM 1604 C C . ILE A 1 199 ? -14.316 14.528 0.197 1.00 76.75 199 ILE A C 1
ATOM 1606 O O . ILE A 1 199 ? -14.358 13.792 -0.783 1.00 76.75 199 ILE A O 1
ATOM 1610 N N . GLU A 1 200 ? -15.197 14.418 1.190 1.00 75.50 200 GLU A N 1
ATOM 1611 C CA . GLU A 1 200 ? -16.225 13.373 1.234 1.00 75.50 200 GLU A CA 1
ATOM 1612 C C . GLU A 1 200 ? -17.559 13.839 0.640 1.00 75.50 200 GLU A C 1
ATOM 1614 O O . GLU A 1 200 ? -18.487 13.032 0.566 1.00 75.50 200 GLU A O 1
ATOM 1619 N N . LEU A 1 201 ? -17.686 15.127 0.276 1.00 73.00 201 LEU A N 1
ATOM 1620 C CA . LEU A 1 201 ? -18.950 15.767 -0.123 1.00 73.00 201 LEU A CA 1
ATOM 1621 C C . LEU A 1 201 ? -20.082 15.495 0.889 1.00 73.00 201 LEU A C 1
ATOM 1623 O O . LEU A 1 201 ? -21.260 15.386 0.548 1.00 73.00 201 LEU A O 1
ATOM 1627 N N . ARG A 1 202 ? -19.716 15.336 2.169 1.00 64.94 202 ARG A N 1
ATOM 1628 C CA . ARG A 1 202 ? -20.611 14.992 3.280 1.00 64.94 202 ARG A CA 1
ATOM 1629 C C . ARG A 1 202 ? -20.369 15.935 4.451 1.00 64.94 202 ARG A C 1
ATOM 1631 O O . ARG A 1 202 ? -19.241 16.132 4.884 1.00 64.94 202 ARG A O 1
ATOM 1638 N N . PHE A 1 203 ? -21.450 16.440 5.039 1.00 68.69 203 PHE A N 1
ATOM 1639 C CA . PHE A 1 203 ? -21.411 17.388 6.162 1.00 68.69 203 PHE A CA 1
ATOM 1640 C C . PHE A 1 203 ? -21.529 16.720 7.546 1.00 68.69 203 PHE A C 1
ATOM 1642 O O . PHE A 1 203 ? -21.903 17.365 8.525 1.00 68.69 203 PHE A O 1
ATOM 1649 N N . SER A 1 204 ? -21.260 15.414 7.668 1.00 64.88 204 SER A N 1
ATOM 1650 C CA . SER A 1 204 ? -21.655 14.651 8.864 1.00 64.88 204 SER A CA 1
ATOM 1651 C C . SER A 1 204 ? -20.913 15.055 10.146 1.00 64.88 204 SER A C 1
ATOM 1653 O O . SER A 1 204 ? -2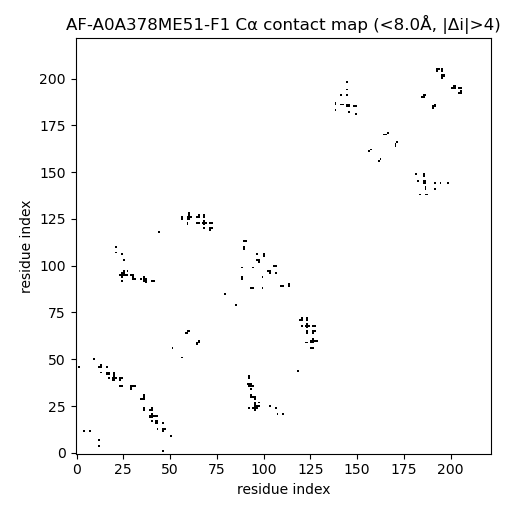1.544 15.153 11.200 1.00 64.88 204 SER A O 1
ATOM 1655 N N . LYS A 1 205 ? -19.601 15.327 10.090 1.00 64.56 205 LYS A N 1
ATOM 1656 C CA . LYS A 1 205 ? -18.808 15.738 11.264 1.00 64.56 205 LYS A CA 1
ATOM 1657 C C . LYS A 1 205 ? -19.065 17.194 11.623 1.00 64.56 205 LYS A C 1
ATOM 1659 O O . LYS A 1 205 ? -19.191 17.485 12.808 1.00 64.56 205 LYS A O 1
ATOM 1664 N N . ILE A 1 206 ? -19.221 18.074 10.630 1.00 61.84 206 ILE A N 1
ATOM 1665 C CA . ILE A 1 206 ? -19.588 19.482 10.851 1.00 61.84 206 ILE A CA 1
ATOM 1666 C C . ILE A 1 206 ? -20.943 19.551 11.553 1.00 61.84 206 ILE A C 1
ATOM 1668 O O . ILE A 1 206 ? -21.046 20.143 12.623 1.00 61.84 206 ILE A O 1
ATOM 1672 N N . ARG A 1 207 ? -21.956 18.844 11.038 1.00 59.16 207 ARG A N 1
ATOM 1673 C CA . ARG A 1 207 ? -23.288 18.793 11.654 1.00 59.16 207 ARG A CA 1
ATOM 1674 C C . ARG A 1 207 ? -23.245 18.266 13.092 1.00 59.16 207 ARG A C 1
ATOM 1676 O O . ARG A 1 207 ? -23.877 18.846 13.963 1.00 59.16 207 ARG A O 1
ATOM 1683 N N . ASN A 1 208 ? -22.460 17.218 13.359 1.00 66.38 208 ASN A N 1
ATOM 1684 C CA . ASN A 1 208 ? -22.284 16.676 14.714 1.00 66.38 208 ASN A CA 1
ATOM 1685 C C . ASN A 1 208 ? -21.505 17.603 15.663 1.00 66.38 208 ASN A C 1
ATOM 1687 O O . ASN A 1 208 ? -21.689 17.537 16.879 1.00 66.38 208 ASN A O 1
ATOM 1691 N N . MET A 1 209 ? -20.606 18.437 15.138 1.00 66.56 209 MET A N 1
ATOM 1692 C CA . MET A 1 209 ? -19.907 19.452 15.923 1.00 66.56 209 MET A CA 1
ATOM 1693 C C . MET A 1 209 ? -20.863 20.586 16.299 1.00 66.56 209 MET A C 1
ATOM 1695 O O . MET A 1 209 ? -20.923 20.950 17.470 1.00 66.56 209 MET A O 1
ATOM 1699 N N . PHE A 1 210 ? -21.670 21.058 15.345 1.00 62.72 210 PHE A N 1
ATOM 1700 C CA . PHE A 1 210 ? -22.707 22.062 15.586 1.00 62.72 210 PHE A CA 1
ATOM 1701 C C . PHE A 1 210 ? -23.784 21.571 16.560 1.00 62.72 210 PHE A C 1
ATOM 1703 O O . PHE A 1 210 ? -24.145 22.311 17.468 1.00 62.72 210 PHE A O 1
ATOM 1710 N N . THR A 1 211 ? -24.243 20.317 16.468 1.00 61.97 211 THR A N 1
ATOM 1711 C CA . THR A 1 211 ? -25.231 19.779 17.425 1.00 61.97 211 THR A CA 1
ATOM 1712 C C . THR A 1 211 ? -24.659 19.604 18.832 1.00 61.97 211 THR A C 1
ATOM 1714 O O . THR A 1 211 ? -25.341 19.902 19.810 1.00 61.97 211 THR A O 1
ATOM 1717 N N . LYS A 1 212 ? -23.393 19.184 18.973 1.00 63.53 212 LYS A N 1
ATOM 1718 C CA . LYS A 1 212 ? -22.714 19.137 20.282 1.00 63.53 212 LYS A CA 1
ATOM 1719 C C . LYS A 1 212 ? -22.464 20.519 20.874 1.00 63.53 212 LYS A C 1
ATOM 1721 O O . LYS A 1 212 ? -22.490 20.660 22.093 1.00 63.53 212 LYS A O 1
ATOM 1726 N N . TRP 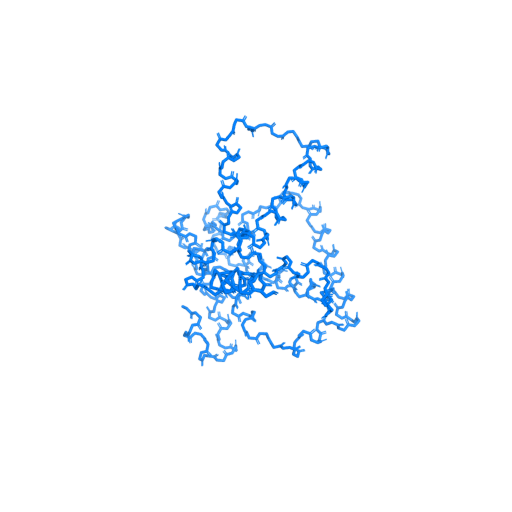A 1 213 ? -22.180 21.503 20.029 1.00 57.97 213 TRP A N 1
ATOM 1727 C CA . TRP A 1 213 ? -21.987 22.887 20.441 1.00 57.97 213 TRP A CA 1
ATOM 1728 C C . TRP A 1 213 ? -23.321 23.497 20.888 1.00 57.97 213 TRP A C 1
ATOM 1730 O O . TRP A 1 213 ? -23.413 23.946 22.024 1.00 57.97 213 TRP A O 1
ATOM 1740 N N . ALA A 1 214 ? -24.390 23.354 20.099 1.00 59.03 214 ALA A N 1
ATOM 1741 C CA . ALA A 1 214 ? -25.746 23.777 20.466 1.00 59.03 214 ALA A CA 1
ATOM 1742 C C . ALA A 1 214 ? -26.258 23.103 21.757 1.00 59.03 214 ALA A C 1
ATOM 1744 O O . ALA A 1 214 ? -26.801 23.768 22.636 1.00 59.03 214 ALA A O 1
ATOM 1745 N N . GLY A 1 215 ? -25.997 21.803 21.937 1.00 54.84 215 GLY A N 1
ATOM 1746 C CA . GLY A 1 215 ? -26.351 21.079 23.163 1.00 54.84 215 GLY A CA 1
ATOM 1747 C C . GLY A 1 215 ? -25.542 21.480 24.407 1.00 54.84 215 GLY A C 1
ATOM 1748 O O . GLY A 1 215 ? -25.975 21.204 25.523 1.00 54.84 215 GLY A O 1
ATOM 1749 N N . ARG A 1 216 ? -24.380 22.136 24.252 1.00 55.94 216 ARG A N 1
ATOM 1750 C CA . ARG A 1 216 ? -23.630 22.719 25.381 1.00 55.94 216 ARG A CA 1
ATOM 1751 C C . ARG A 1 216 ? -24.235 24.038 25.859 1.00 55.94 216 ARG A C 1
ATOM 1753 O O . ARG A 1 216 ? -24.215 24.270 27.061 1.00 55.94 216 ARG A O 1
ATOM 1760 N N . PHE A 1 217 ? -24.830 24.833 24.967 1.00 55.12 217 PHE A N 1
ATOM 1761 C CA . PHE A 1 217 ? -25.558 26.050 25.353 1.00 55.12 217 PHE A CA 1
ATOM 1762 C C . PHE A 1 217 ? -26.883 25.740 26.054 1.00 55.12 217 PHE A C 1
ATOM 1764 O O . PHE A 1 217 ? -27.229 26.412 27.015 1.00 55.12 217 PHE A O 1
ATOM 1771 N N . GLN A 1 218 ? -27.578 24.665 25.670 1.00 53.44 218 GLN A N 1
ATOM 1772 C CA . GLN A 1 218 ? -28.804 24.236 26.363 1.00 53.44 218 GLN A CA 1
ATOM 1773 C C . GLN A 1 218 ? -28.578 23.716 27.794 1.00 53.44 218 GLN A C 1
ATOM 1775 O O . GLN A 1 218 ? -29.519 23.672 28.578 1.00 53.44 218 GLN A O 1
ATOM 1780 N N . LYS A 1 219 ? -27.350 23.318 28.151 1.00 50.28 219 LYS A N 1
ATOM 1781 C CA . LYS A 1 219 ? -27.007 22.788 29.483 1.00 50.28 219 LYS A CA 1
ATOM 1782 C C . LYS A 1 219 ? -26.480 23.839 30.468 1.00 50.28 219 LYS A C 1
ATOM 1784 O O . LYS A 1 219 ? -26.180 23.476 31.596 1.00 50.28 219 LYS A O 1
ATOM 1789 N N . GLN A 1 220 ? -26.337 25.097 30.042 1.00 48.66 220 GLN A N 1
ATOM 1790 C CA . GLN A 1 220 ? -25.880 26.221 30.876 1.00 48.66 220 GLN A CA 1
ATOM 1791 C C . GLN A 1 220 ? -27.011 27.195 31.265 1.00 48.66 220 GLN A C 1
ATOM 1793 O O . GLN A 1 220 ? -26.733 28.224 31.870 1.00 48.66 220 GLN A O 1
ATOM 1798 N N . SER A 1 221 ? -28.270 26.883 30.932 1.00 43.72 221 SER A N 1
ATOM 1799 C CA . SER A 1 221 ? -29.457 27.686 31.289 1.00 43.72 221 SER A CA 1
ATOM 1800 C C . SER A 1 221 ? -30.397 27.002 32.295 1.00 43.72 221 SER A C 1
ATOM 1802 O O . SER A 1 221 ? -31.564 27.373 32.380 1.00 43.72 221 SER A O 1
ATOM 1804 N N . TYR A 1 222 ? -29.894 26.024 33.050 1.00 40.31 222 TYR A N 1
ATOM 1805 C CA . TYR A 1 222 ? -30.534 25.441 34.234 1.00 40.31 222 TYR A CA 1
ATOM 1806 C C . TYR A 1 222 ? -29.530 25.460 35.382 1.00 40.31 222 TYR A C 1
ATOM 1808 O O . TYR A 1 222 ? -29.976 25.620 36.536 1.00 40.31 222 TYR A O 1
#

Solvent-accessible surface area (backbone atoms only — not comparable to full-atom values): 12600 Å² total; per-residue (Å²): 113,68,77,68,45,69,77,46,58,69,85,60,40,46,58,52,31,45,50,49,21,53,55,44,32,71,46,70,88,44,63,71,61,85,51,49,37,36,53,38,48,47,38,37,57,58,52,51,60,69,70,60,50,75,67,60,58,54,59,32,52,35,75,66,34,33,55,52,17,50,52,51,52,50,52,53,53,52,51,49,71,74,42,77,83,61,64,65,65,74,77,63,42,56,62,32,30,78,80,80,36,98,53,58,73,56,40,52,57,53,48,52,48,50,49,51,51,49,53,50,50,53,50,25,53,52,18,70,58,72,93,65,88,52,88,63,52,69,45,62,76,31,45,68,53,30,67,64,52,47,56,58,55,52,50,54,51,68,74,37,90,71,81,79,76,64,92,45,70,67,48,53,54,49,52,51,50,51,52,51,51,49,47,54,56,40,33,27,74,67,49,49,36,71,48,27,46,77,74,69,73,41,59,65,58,47,52,53,48,51,52,54,52,54,55,50,60,68,68,74,78,121

Radius of gyration: 21.97 Å; Cα contacts (8 Å, |Δi|>4): 147; chains: 1; bounding box: 54×49×59 Å

Organism: Listeria grayi (NCBI:txid1641)

Sequence (222 aa):
MLIGFAKLSARYAMPIAIVIGLVAGYFNQIDGYLSLSRTFVFFPFFLAGFYLTKQHFQYLQTKLAKWIGAGVIIAIVSFIIAHPALNENWFLGSKPYANFLDNRTLGVFIRLFVYAISFASISAFFSFVPKRQLFFTKWGKNTLYVYLLHGFFIKLFREGSVQTVDYKLQTIFLLMAISLGLTIILSSKVVTTIVQPVIELRFSKIRNMFTKWAGRFQKQSY

Foldseek 3Di:
DVVVLVPPDPVVSLVVLLVQLLVLLADQPQQPVVLVLVCSVCVSVVNVVVPDDPVNLVVCQDPVNQVLLVVLVVVVVVVCVVCVPDDPVLQSSRHHCVVPDPDNVVNSVSSVVSVVSVVSNVSSVSNPDDPDDDPCNLLVVQVVQLVVPVVVVVVVVVVDPPPDQDPDPVSVVVVVVVSVVSSPVSSDLVNCQVCCCVPVVDNVSVVVVVVVVVVVVVVVPD

Mean predicted aligned error: 11.22 Å

pLDDT: mean 77.13, std 11.75, range [40.31, 95.75]

Secondary structure (DSSP, 8-state):
-HHHHTTS-HHHHHHHHHHHHHHHTT-TT-SSGGGHHHHHHHHHHHHHHHH--HHHHHHHTSHHHHHHHHHHHHHHHHHHHH-TT--THHHH--S-GGGT-S-HHHHHHHHHHHHHHHHHHHHHHHHH--SS--TTHHHHTTHHHHHHHHHHHHHHHHHSS-------HHHHHHHHHHHHHHHHHHTSHHHHHHHHHHHTS--HHHHHHHHHHHHHHTTS--

InterPro domains:
  IPR002656 Acyltransferase 3 domain [PF01757] (11-187)
  IPR052734 Nodulation factor acetyltransferase [PTHR37312] (11-206)